Protein AF-A0A0Q4Y377-F1 (afdb_monomer_lite)

Radius of gyration: 26.52 Å; chains: 1; bounding box: 70×41×86 Å

Structure (mmCIF, N/CA/C/O backbone):
data_AF-A0A0Q4Y377-F1
#
_entry.id   AF-A0A0Q4Y377-F1
#
loop_
_atom_site.group_PDB
_atom_site.id
_atom_site.type_symbol
_atom_site.label_atom_id
_atom_site.label_alt_id
_atom_site.label_comp_id
_atom_site.label_asym_id
_atom_site.label_entity_id
_atom_site.label_seq_id
_atom_site.pdbx_PDB_ins_code
_atom_site.Cartn_x
_atom_site.Cartn_y
_atom_site.Cartn_z
_atom_site.occupancy
_atom_site.B_iso_or_equiv
_atom_site.auth_seq_id
_atom_site.auth_comp_id
_atom_site.auth_asym_id
_atom_site.auth_atom_id
_atom_site.pdbx_PDB_model_num
ATOM 1 N N . MET A 1 1 ? 18.661 -12.393 -13.009 1.00 30.11 1 MET A N 1
ATOM 2 C CA . MET A 1 1 ? 19.656 -11.387 -13.444 1.00 30.11 1 MET A CA 1
ATOM 3 C C . MET A 1 1 ? 19.109 -10.015 -13.081 1.00 30.11 1 MET A C 1
ATOM 5 O O . MET A 1 1 ? 17.890 -9.873 -13.077 1.00 30.11 1 MET A O 1
ATOM 9 N N . ASP A 1 2 ? 19.959 -9.086 -12.646 1.00 33.44 2 ASP A N 1
ATOM 10 C CA . ASP A 1 2 ? 19.596 -7.701 -12.283 1.00 33.44 2 ASP A CA 1
ATOM 11 C C . ASP A 1 2 ? 19.914 -6.744 -13.431 1.00 33.44 2 ASP A C 1
ATOM 13 O O . ASP A 1 2 ? 20.856 -7.005 -14.179 1.00 33.44 2 ASP A O 1
ATOM 17 N N . TRP A 1 3 ? 19.118 -5.679 -13.556 1.00 33.72 3 TRP A N 1
ATOM 18 C CA . TRP A 1 3 ? 19.317 -4.560 -14.486 1.00 33.72 3 TRP A CA 1
ATOM 19 C C . TRP A 1 3 ? 18.593 -3.289 -13.947 1.00 33.72 3 TRP A C 1
ATOM 21 O O . TRP A 1 3 ? 17.618 -3.454 -13.229 1.00 33.72 3 TRP A O 1
ATOM 31 N N . GLY A 1 4 ? 19.066 -2.050 -14.202 1.00 44.41 4 GLY A N 1
ATOM 32 C CA . GLY A 1 4 ? 18.625 -0.754 -13.588 1.00 44.41 4 GLY A CA 1
ATOM 33 C C . GLY A 1 4 ? 19.746 0.068 -12.899 1.00 44.41 4 GLY A C 1
ATOM 34 O O . GLY A 1 4 ? 20.420 -0.511 -12.094 1.00 44.41 4 GLY A O 1
ATOM 35 N N . ARG A 1 5 ? 20.142 1.323 -13.192 1.00 50.88 5 ARG A N 1
ATOM 36 C CA . ARG A 1 5 ? 21.507 1.826 -12.759 1.00 50.88 5 ARG A CA 1
ATOM 37 C C . ARG A 1 5 ? 21.784 1.879 -11.224 1.00 50.88 5 ARG A C 1
ATOM 39 O O . ARG A 1 5 ? 20.854 2.105 -10.459 1.00 50.88 5 ARG A O 1
ATOM 46 N N . ASP A 1 6 ? 23.055 1.744 -10.773 1.00 50.75 6 ASP A N 1
ATOM 47 C CA . ASP A 1 6 ? 23.486 1.819 -9.342 1.00 50.75 6 ASP A CA 1
ATOM 48 C C . ASP A 1 6 ? 23.622 3.251 -8.779 1.00 50.75 6 ASP A C 1
ATOM 50 O O . ASP A 1 6 ? 23.460 3.499 -7.579 1.00 50.75 6 ASP A O 1
ATOM 54 N N . THR A 1 7 ? 23.874 4.195 -9.678 1.00 53.03 7 THR A N 1
ATOM 55 C CA . THR A 1 7 ? 24.170 5.607 -9.442 1.00 53.03 7 THR A CA 1
ATOM 56 C C . THR A 1 7 ? 23.213 6.491 -10.251 1.00 53.03 7 THR A C 1
ATOM 58 O O . THR A 1 7 ? 22.668 6.082 -11.279 1.00 53.03 7 THR A O 1
ATOM 61 N N . GLY A 1 8 ? 22.958 7.706 -9.754 1.00 58.25 8 GLY A N 1
ATOM 62 C CA . GLY A 1 8 ? 21.934 8.625 -10.273 1.00 58.25 8 GLY A CA 1
ATOM 63 C C . GLY A 1 8 ? 20.736 8.797 -9.329 1.00 58.25 8 GLY A C 1
ATOM 64 O O . GLY A 1 8 ? 20.648 8.132 -8.294 1.00 58.25 8 GLY A O 1
ATOM 65 N N . SER A 1 9 ? 19.826 9.710 -9.679 1.00 57.69 9 SER A N 1
ATOM 66 C CA . SER A 1 9 ? 18.612 10.033 -8.916 1.00 57.69 9 SER A CA 1
ATOM 67 C C . SER A 1 9 ? 17.387 9.216 -9.348 1.00 57.69 9 SER A C 1
ATOM 69 O O . SER A 1 9 ? 17.334 8.689 -10.460 1.00 57.69 9 SER A O 1
ATOM 71 N N . VAL A 1 10 ? 16.399 9.150 -8.453 1.00 62.28 10 VAL A N 1
ATOM 72 C CA . VAL A 1 10 ? 15.043 8.625 -8.681 1.00 62.28 10 VAL A CA 1
ATOM 73 C C . VAL A 1 10 ? 14.098 9.823 -8.848 1.00 62.28 10 VAL A C 1
ATOM 75 O O . VAL A 1 10 ? 14.235 10.799 -8.111 1.00 62.28 10 VAL A O 1
ATOM 78 N N . GLY A 1 11 ? 13.176 9.763 -9.815 1.00 52.78 11 GLY A N 1
ATOM 79 C CA . GLY A 1 11 ? 12.343 10.900 -10.234 1.00 52.78 11 GLY A CA 1
ATOM 80 C C . GLY A 1 11 ? 13.113 11.889 -11.119 1.00 52.78 11 GLY A C 1
ATOM 81 O O . GLY A 1 11 ? 14.088 12.498 -10.683 1.00 52.78 11 GLY A O 1
ATOM 82 N N . ALA A 1 12 ? 12.715 12.006 -12.393 1.00 55.72 12 ALA A N 1
ATOM 83 C CA . ALA A 1 12 ? 13.431 12.759 -13.443 1.00 55.72 12 ALA A CA 1
ATOM 84 C C . ALA A 1 12 ? 14.940 12.416 -13.600 1.00 55.72 12 ALA A C 1
ATOM 86 O O . ALA A 1 12 ? 15.693 13.156 -14.234 1.00 55.72 12 ALA A O 1
ATOM 87 N N . GLY A 1 13 ? 15.389 11.296 -13.021 1.00 59.59 13 GLY A N 1
ATOM 88 C CA . GLY A 1 13 ? 16.768 10.808 -13.028 1.00 59.59 13 GLY A CA 1
ATOM 89 C C . GLY A 1 13 ? 16.948 9.532 -13.848 1.00 59.59 13 GLY A C 1
ATOM 90 O O . GLY A 1 13 ? 16.014 9.042 -14.471 1.00 59.59 13 GLY A O 1
ATOM 91 N N . THR A 1 14 ? 18.161 8.974 -13.858 1.00 65.00 14 THR A N 1
ATOM 92 C CA . THR A 1 14 ? 18.570 7.866 -14.747 1.00 65.00 14 THR A CA 1
ATOM 93 C C . THR A 1 14 ? 18.341 6.460 -14.174 1.00 65.00 14 THR A C 1
ATOM 95 O O . THR A 1 14 ? 19.098 5.540 -14.502 1.00 65.00 14 THR A O 1
ATOM 98 N N . ARG A 1 15 ? 17.379 6.301 -13.260 1.00 67.88 15 ARG A N 1
ATOM 99 C CA . ARG A 1 15 ? 17.116 5.057 -12.522 1.00 67.88 15 ARG A CA 1
ATOM 100 C C . ARG A 1 15 ? 15.620 4.849 -12.324 1.00 67.88 15 ARG A C 1
ATOM 102 O O . ARG A 1 15 ? 14.927 5.803 -11.967 1.00 67.88 15 ARG A O 1
ATOM 109 N N . SER A 1 16 ? 15.173 3.605 -12.445 1.00 75.38 16 SER A N 1
ATOM 110 C CA . SER A 1 16 ? 13.880 3.178 -11.915 1.00 75.38 16 SER A CA 1
ATOM 111 C C . SER A 1 16 ? 13.920 3.109 -10.382 1.00 75.38 16 SER A C 1
ATOM 113 O O . SER A 1 16 ? 14.990 2.941 -9.782 1.00 75.38 16 SER A O 1
ATOM 115 N N . GLY A 1 17 ? 12.774 3.268 -9.722 1.00 76.88 17 GLY A N 1
ATOM 116 C CA . GLY A 1 17 ? 12.702 3.246 -8.262 1.00 76.88 17 GLY A CA 1
ATOM 117 C C . GLY A 1 17 ? 11.366 3.698 -7.680 1.00 76.88 17 GLY A C 1
ATOM 118 O O . GLY A 1 17 ? 10.405 3.969 -8.397 1.00 76.88 17 GLY A O 1
ATOM 119 N N . LEU A 1 18 ? 11.317 3.793 -6.350 1.00 81.06 18 LEU A N 1
ATOM 120 C CA . LEU A 1 18 ? 10.109 4.130 -5.600 1.00 81.06 18 LEU A CA 1
ATOM 121 C C . LEU A 1 18 ? 10.145 5.556 -5.048 1.00 81.06 18 LEU A C 1
ATOM 123 O O . LEU A 1 18 ? 11.009 5.889 -4.238 1.00 81.06 18 LEU A O 1
ATOM 127 N N . GLY A 1 19 ? 9.154 6.362 -5.416 1.00 80.44 19 GLY A N 1
ATOM 128 C CA . GLY A 1 19 ? 8.779 7.569 -4.687 1.00 80.44 19 GLY A CA 1
ATOM 129 C C . GLY A 1 19 ? 7.675 7.279 -3.683 1.00 80.44 19 GLY A C 1
ATOM 130 O O . GLY A 1 19 ? 6.660 6.687 -4.042 1.00 80.44 19 GLY A O 1
ATOM 131 N N . VAL A 1 20 ? 7.836 7.755 -2.449 1.00 80.19 20 VAL A N 1
ATOM 132 C CA . VAL A 1 20 ? 6.726 7.918 -1.502 1.00 80.19 20 VAL A CA 1
ATOM 133 C C . VAL A 1 20 ? 6.446 9.408 -1.387 1.00 80.19 20 VAL A C 1
ATOM 135 O O . VAL A 1 20 ? 7.317 10.181 -0.993 1.00 80.19 20 VAL A O 1
ATOM 138 N N . THR A 1 21 ? 5.245 9.820 -1.776 1.00 76.00 21 THR A N 1
ATOM 139 C CA . THR A 1 21 ? 4.848 11.226 -1.865 1.00 76.00 21 THR A CA 1
ATOM 140 C C . THR A 1 21 ? 3.474 11.458 -1.244 1.00 76.00 21 THR A C 1
ATOM 142 O O . THR A 1 21 ? 2.799 10.545 -0.766 1.00 76.00 21 THR A O 1
ATOM 145 N N . THR A 1 22 ? 3.082 12.724 -1.216 1.00 70.81 22 THR A N 1
ATOM 146 C CA . THR A 1 22 ? 1.777 13.208 -0.782 1.00 70.81 22 THR A CA 1
ATOM 147 C C . THR A 1 22 ? 0.658 12.653 -1.671 1.00 70.81 22 THR A C 1
ATOM 149 O O . THR A 1 22 ? 0.672 12.911 -2.873 1.00 70.81 22 THR A O 1
ATOM 152 N N . ALA A 1 23 ? -0.333 11.944 -1.117 1.00 68.44 23 ALA A N 1
ATOM 153 C CA . ALA A 1 23 ? -1.515 11.580 -1.901 1.00 68.44 23 ALA A CA 1
ATOM 154 C C . ALA A 1 23 ? -2.354 12.813 -2.256 1.00 68.44 23 ALA A C 1
ATOM 156 O O . ALA A 1 23 ? -2.570 13.703 -1.429 1.00 68.44 23 ALA A O 1
ATOM 157 N N . THR A 1 24 ? -2.887 12.837 -3.477 1.00 62.25 24 THR A N 1
ATOM 158 C CA . THR A 1 24 ? -3.837 13.870 -3.898 1.00 62.25 24 THR A CA 1
ATOM 159 C C . THR A 1 24 ? -5.206 13.531 -3.312 1.00 62.25 24 THR A C 1
ATOM 161 O O . THR A 1 24 ? -5.898 12.635 -3.798 1.00 62.25 24 THR A O 1
ATOM 164 N N . ALA A 1 25 ? -5.583 14.214 -2.229 1.00 54.59 25 ALA A N 1
ATOM 165 C CA . ALA A 1 25 ? -6.755 13.854 -1.435 1.00 54.59 25 ALA A CA 1
ATOM 166 C C . ALA A 1 25 ? -8.061 13.887 -2.249 1.00 54.59 25 ALA A C 1
ATOM 168 O O . ALA A 1 25 ? -8.447 14.921 -2.795 1.00 54.59 25 ALA A O 1
ATOM 169 N N . THR A 1 26 ? -8.784 12.763 -2.277 1.00 49.69 26 THR A N 1
ATOM 170 C CA . THR A 1 26 ? -10.122 12.663 -2.891 1.00 49.69 26 THR A CA 1
ATOM 171 C C . THR A 1 26 ? -11.202 12.856 -1.823 1.00 49.69 26 THR A C 1
ATOM 173 O O . THR A 1 26 ? -12.025 11.983 -1.570 1.00 49.69 26 THR A O 1
ATOM 176 N N . GLY A 1 27 ? -11.164 14.025 -1.179 1.00 52.00 27 GLY A N 1
ATOM 177 C CA . GLY A 1 27 ? -11.953 14.327 0.016 1.00 52.00 27 GLY A CA 1
ATOM 178 C C . GLY A 1 27 ? -11.284 13.830 1.300 1.00 52.00 27 GLY A C 1
ATOM 179 O O . GLY A 1 27 ? -10.647 12.780 1.317 1.00 52.00 27 GLY A O 1
ATOM 180 N N . GLY A 1 28 ? -11.399 14.631 2.359 1.00 52.47 28 GLY A N 1
ATOM 181 C CA . GLY A 1 28 ? -10.870 14.316 3.684 1.00 52.47 28 GLY A CA 1
ATOM 182 C C . GLY A 1 28 ? -10.442 15.553 4.470 1.00 52.47 28 GLY A C 1
ATOM 183 O O . GLY A 1 28 ? -10.176 16.607 3.888 1.00 52.47 28 GLY A O 1
ATOM 184 N N . THR A 1 29 ? -10.382 15.436 5.798 1.00 53.31 29 THR A N 1
ATOM 185 C CA . THR A 1 29 ? -9.881 16.503 6.698 1.00 53.31 29 THR A CA 1
ATOM 186 C C . THR A 1 29 ? -8.392 16.379 7.026 1.00 53.31 29 THR A C 1
ATOM 188 O O . THR A 1 29 ? -7.862 17.149 7.827 1.00 53.31 29 THR A O 1
ATOM 191 N N . THR A 1 30 ? -7.708 15.410 6.424 1.00 57.19 30 THR A N 1
ATOM 192 C CA . THR A 1 30 ? -6.286 15.142 6.637 1.00 57.19 30 THR A CA 1
ATOM 193 C C . THR A 1 30 ? -5.392 15.998 5.743 1.00 57.19 30 THR A C 1
ATOM 195 O O . THR A 1 30 ? -5.586 16.043 4.526 1.00 57.19 30 THR A O 1
ATOM 198 N N . SER A 1 31 ? -4.355 16.608 6.315 1.00 58.16 31 SER A N 1
ATOM 199 C CA . SER A 1 31 ? -3.215 17.105 5.551 1.00 58.16 31 SER A CA 1
ATOM 200 C C . SER A 1 31 ? -2.204 15.979 5.347 1.00 58.16 31 SER A C 1
ATOM 202 O O . SER A 1 31 ? -1.884 15.219 6.262 1.00 58.16 31 SER A 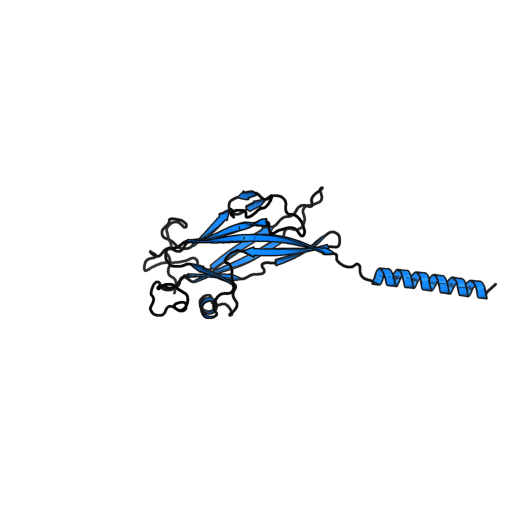O 1
ATOM 204 N N . VAL A 1 32 ? -1.684 15.875 4.128 1.00 56.34 32 VAL A N 1
ATOM 205 C CA . VAL A 1 32 ? -0.608 14.943 3.797 1.00 56.34 32 VAL A CA 1
ATOM 206 C C . VAL A 1 32 ? 0.659 15.759 3.532 1.00 56.34 32 VAL A C 1
ATOM 208 O O . VAL A 1 32 ? 0.636 16.767 2.825 1.00 56.34 32 VAL A O 1
ATOM 211 N N . ALA A 1 33 ? 1.768 15.325 4.116 1.00 58.53 33 ALA A N 1
ATOM 212 C CA . ALA A 1 33 ? 3.128 15.746 3.811 1.00 58.53 33 ALA A CA 1
ATOM 213 C C . ALA A 1 33 ? 3.922 14.519 3.329 1.00 58.53 33 ALA A C 1
ATOM 215 O O . ALA A 1 33 ? 3.442 13.390 3.417 1.00 58.53 33 ALA A O 1
ATOM 216 N N . VAL A 1 34 ? 5.138 14.713 2.811 1.00 61.72 34 VAL A N 1
ATOM 217 C CA . VAL A 1 34 ? 5.948 13.614 2.253 1.00 61.72 34 VAL A CA 1
ATOM 218 C C . VAL A 1 34 ? 6.158 12.510 3.302 1.00 61.72 34 VAL A C 1
ATOM 220 O O . VAL A 1 34 ? 6.890 12.700 4.270 1.00 61.72 34 VAL A O 1
ATOM 223 N N . GLY A 1 35 ? 5.491 11.366 3.108 1.00 59.41 35 GLY A N 1
ATOM 224 C CA . GLY A 1 35 ? 5.553 10.197 3.991 1.00 59.41 35 GLY A CA 1
ATOM 225 C C . GLY A 1 35 ? 4.721 10.265 5.281 1.00 59.41 35 GLY A C 1
ATOM 226 O O . GLY A 1 35 ? 4.808 9.334 6.078 1.00 59.41 35 GLY A O 1
ATOM 227 N N . ASN A 1 36 ? 3.925 11.315 5.519 1.00 63.81 36 ASN A N 1
ATOM 228 C CA . ASN A 1 36 ? 3.125 11.460 6.742 1.00 63.81 36 ASN A CA 1
ATOM 229 C C . ASN A 1 36 ? 1.737 12.050 6.445 1.00 63.81 36 ASN A C 1
ATOM 231 O O . ASN A 1 36 ? 1.625 13.090 5.802 1.00 63.81 36 ASN A O 1
ATOM 235 N N . THR A 1 37 ? 0.683 11.410 6.953 1.00 69.94 37 THR A N 1
ATOM 236 C CA . THR A 1 37 ? -0.690 11.929 6.925 1.00 69.94 37 THR A CA 1
ATOM 237 C C . THR A 1 37 ? -1.151 12.252 8.342 1.00 69.94 37 THR A C 1
ATOM 239 O O . THR A 1 37 ? -1.115 11.384 9.211 1.00 69.94 37 THR A O 1
ATOM 242 N N . ALA A 1 38 ? -1.642 13.471 8.564 1.00 74.44 38 ALA A N 1
ATOM 243 C CA . ALA A 1 38 ? -2.145 13.924 9.856 1.00 74.44 38 ALA A CA 1
ATOM 244 C C . ALA A 1 38 ? -3.511 14.611 9.719 1.00 74.44 38 ALA A C 1
ATOM 246 O O . ALA A 1 38 ? -3.796 15.275 8.726 1.00 74.44 38 ALA A O 1
ATOM 247 N N . GLY A 1 39 ? -4.360 14.489 10.738 1.00 80.00 39 GLY A N 1
ATOM 248 C CA . GLY A 1 39 ? -5.653 15.169 10.801 1.00 80.00 39 GLY A CA 1
ATOM 249 C C . GLY A 1 39 ? -6.738 14.301 11.420 1.00 80.00 39 GLY A C 1
ATOM 250 O O . GLY A 1 39 ? -6.455 13.370 12.174 1.00 80.00 39 GLY A O 1
ATOM 251 N N . ASN A 1 40 ? -7.988 14.623 11.104 1.00 82.06 40 ASN A N 1
ATOM 252 C CA . ASN A 1 40 ? -9.155 13.955 11.663 1.00 82.06 40 ASN A CA 1
ATOM 253 C C . ASN A 1 40 ? -9.669 12.872 10.706 1.00 82.06 40 ASN A C 1
ATOM 255 O O . ASN A 1 40 ? -9.731 13.091 9.498 1.00 82.06 40 ASN A O 1
ATOM 259 N N . VAL A 1 41 ? -10.085 11.740 11.278 1.00 85.00 41 VAL A N 1
ATOM 260 C CA . VAL A 1 41 ? -10.698 10.595 10.590 1.00 85.00 41 VAL A CA 1
ATOM 261 C C . VAL A 1 41 ? -12.032 10.306 11.271 1.00 85.00 41 VAL A C 1
ATOM 263 O O . VAL A 1 41 ? -12.105 10.286 12.502 1.00 85.00 41 VAL A O 1
ATOM 266 N N . VAL A 1 42 ? -13.092 10.073 10.496 1.00 88.62 42 VAL A N 1
ATOM 267 C CA . VAL A 1 42 ? -14.413 9.726 11.042 1.00 88.62 42 VAL A CA 1
ATOM 268 C C . VAL A 1 42 ? -14.568 8.205 11.099 1.00 88.62 42 VAL A C 1
ATOM 270 O O . VAL A 1 42 ? -14.546 7.529 10.072 1.00 88.62 42 VAL A O 1
ATOM 273 N N . THR A 1 43 ? -14.760 7.655 12.300 1.00 90.31 43 THR A N 1
ATOM 274 C CA . THR A 1 43 ? -15.082 6.231 12.500 1.00 90.31 43 THR A CA 1
ATOM 275 C C . THR A 1 43 ? -16.349 5.847 11.733 1.00 90.31 43 THR A C 1
ATOM 277 O O . THR A 1 43 ? -17.364 6.531 11.834 1.00 90.31 43 THR A O 1
ATOM 280 N N . ASN A 1 44 ? -16.301 4.736 10.992 1.00 91.62 44 ASN A N 1
ATOM 281 C CA . ASN A 1 44 ? -17.338 4.288 10.052 1.00 91.62 44 ASN A CA 1
ATOM 282 C C . ASN A 1 44 ? -17.642 5.294 8.914 1.00 91.62 44 ASN A C 1
ATOM 284 O O . ASN A 1 44 ? -18.677 5.187 8.258 1.00 91.62 44 ASN A O 1
ATOM 288 N N . GLY A 1 45 ? -16.739 6.249 8.667 1.00 90.00 45 GLY A N 1
ATOM 289 C CA . GLY A 1 45 ? -16.836 7.249 7.608 1.00 90.00 45 GLY A CA 1
ATOM 290 C C . GLY A 1 45 ? -16.340 6.779 6.235 1.00 90.00 45 GLY A C 1
ATOM 291 O O . GLY A 1 45 ? -16.274 5.585 5.925 1.00 90.00 45 GLY A O 1
ATOM 292 N N . ALA A 1 46 ? -16.012 7.763 5.396 1.00 88.25 46 ALA A N 1
ATOM 293 C CA . ALA A 1 46 ? -15.431 7.555 4.075 1.00 88.25 46 ALA A CA 1
ATOM 294 C C . ALA A 1 46 ? -13.975 7.052 4.156 1.00 88.25 46 ALA A C 1
ATOM 296 O O . ALA A 1 46 ? -13.407 6.895 5.235 1.00 88.25 46 ALA A O 1
ATOM 297 N N . PHE A 1 47 ? -13.385 6.780 2.992 1.00 86.25 47 PHE A N 1
ATOM 298 C CA . PHE A 1 47 ? -11.940 6.618 2.878 1.00 86.25 47 PHE A CA 1
ATOM 299 C C . PHE A 1 47 ? -11.263 7.994 2.913 1.00 86.25 47 PHE A C 1
ATOM 301 O O . PHE A 1 47 ? -11.646 8.887 2.163 1.00 86.25 47 PHE A O 1
ATOM 308 N N . GLU A 1 48 ? -10.260 8.133 3.772 1.00 84.88 48 GLU A N 1
ATOM 309 C CA . GLU A 1 48 ? -9.362 9.281 3.874 1.00 84.88 48 GLU A CA 1
ATOM 310 C C . GLU A 1 48 ? -8.066 8.985 3.098 1.00 84.88 48 GLU A C 1
ATOM 312 O O . GLU A 1 48 ? -7.686 7.824 2.900 1.00 84.88 48 GLU A O 1
ATOM 317 N N . ALA A 1 49 ? -7.370 10.026 2.645 1.00 82.25 49 ALA A N 1
ATOM 318 C CA . ALA A 1 49 ? -6.111 9.880 1.915 1.00 82.25 49 ALA A CA 1
ATOM 319 C C . ALA A 1 49 ? -4.983 9.332 2.809 1.00 82.25 49 ALA A C 1
ATOM 321 O O . ALA A 1 49 ? -4.953 9.605 4.003 1.00 82.25 49 ALA A O 1
ATOM 322 N N . ALA A 1 50 ? -4.040 8.586 2.229 1.00 81.81 50 ALA A N 1
ATOM 323 C CA . ALA A 1 50 ? -2.792 8.180 2.877 1.00 81.81 50 ALA A CA 1
ATOM 324 C C . ALA A 1 50 ? -1.584 8.737 2.093 1.00 81.81 50 ALA A C 1
ATOM 326 O O . ALA A 1 50 ? -1.558 9.907 1.715 1.00 81.81 50 ALA A O 1
ATOM 327 N N . ASN A 1 51 ? -0.583 7.900 1.810 1.00 81.00 51 ASN A N 1
ATOM 328 C CA . ASN A 1 51 ? 0.542 8.238 0.938 1.00 81.00 51 ASN A CA 1
ATOM 329 C C . ASN A 1 51 ? 0.247 7.866 -0.530 1.00 81.00 51 ASN A C 1
ATOM 331 O O . ASN A 1 51 ? -0.518 6.942 -0.808 1.00 81.00 51 ASN A O 1
ATOM 335 N N . ALA A 1 52 ? 0.894 8.540 -1.478 1.00 82.81 52 ALA A N 1
ATOM 336 C CA . ALA A 1 52 ? 0.976 8.093 -2.867 1.00 82.81 52 ALA A CA 1
ATOM 337 C C . ALA A 1 52 ? 2.314 7.398 -3.118 1.00 82.81 52 ALA A C 1
ATOM 339 O O . ALA A 1 52 ? 3.363 7.907 -2.716 1.00 82.81 52 ALA A O 1
ATOM 340 N N . TYR A 1 53 ? 2.286 6.255 -3.804 1.00 84.19 53 TYR A N 1
ATOM 341 C CA . TYR A 1 53 ? 3.497 5.580 -4.269 1.00 84.19 53 TYR A CA 1
ATOM 342 C C . TYR A 1 53 ? 3.628 5.738 -5.772 1.00 84.19 53 TYR A C 1
ATOM 344 O O . TYR A 1 53 ? 2.711 5.399 -6.521 1.00 84.19 53 TYR A O 1
ATOM 352 N N . THR A 1 54 ? 4.786 6.227 -6.195 1.00 83.94 54 THR A N 1
ATOM 353 C CA . THR A 1 54 ? 5.158 6.365 -7.598 1.00 83.94 54 THR A CA 1
ATOM 354 C C . THR A 1 54 ? 6.225 5.333 -7.913 1.00 83.94 54 THR A C 1
ATOM 356 O O . THR A 1 54 ? 7.320 5.389 -7.354 1.00 83.94 54 THR A O 1
ATOM 359 N N . HIS A 1 55 ? 5.921 4.398 -8.808 1.00 84.75 55 HIS A N 1
ATOM 360 C CA . HIS A 1 55 ? 6.965 3.659 -9.496 1.00 84.75 55 HIS A CA 1
ATOM 361 C C . HIS A 1 55 ? 7.483 4.540 -10.630 1.00 84.75 55 HIS A C 1
ATOM 363 O O . HIS A 1 55 ? 6.749 4.834 -11.573 1.00 84.75 55 HIS A O 1
ATOM 369 N N . TYR A 1 56 ? 8.725 4.991 -10.498 1.00 81.50 56 TYR A N 1
ATOM 370 C CA . TYR A 1 56 ? 9.461 5.611 -11.588 1.00 81.50 56 TYR A CA 1
ATOM 371 C C . TYR A 1 56 ? 10.073 4.487 -12.420 1.00 81.50 56 TYR A C 1
ATOM 373 O O . TYR A 1 56 ? 10.869 3.728 -11.870 1.00 81.50 56 TYR A O 1
ATOM 381 N N . ASN A 1 57 ? 9.730 4.380 -13.703 1.00 77.69 57 ASN A N 1
ATOM 382 C CA . ASN A 1 57 ? 10.354 3.443 -14.644 1.00 77.69 57 ASN A CA 1
ATOM 383 C C . ASN A 1 57 ? 11.109 4.254 -15.708 1.00 77.69 57 ASN A C 1
ATOM 385 O O . ASN A 1 57 ? 10.560 5.176 -16.317 1.00 77.69 57 ASN A O 1
ATOM 389 N N . ASN A 1 58 ? 12.383 3.916 -15.936 1.00 74.44 58 ASN A N 1
ATOM 390 C CA . ASN A 1 58 ? 13.219 4.596 -16.920 1.00 74.44 58 ASN A CA 1
ATOM 391 C C . ASN A 1 58 ? 13.861 3.622 -17.920 1.00 74.44 58 ASN A C 1
ATOM 393 O O . ASN A 1 58 ? 14.737 2.841 -17.562 1.00 74.44 58 ASN A O 1
ATOM 397 N N . ASN A 1 59 ? 13.543 3.807 -19.204 1.00 68.19 59 ASN A N 1
ATOM 398 C CA . ASN A 1 59 ? 14.031 2.993 -20.321 1.00 68.19 59 ASN A CA 1
ATOM 399 C C . ASN A 1 59 ? 15.558 2.975 -20.547 1.00 68.19 59 ASN A C 1
ATOM 401 O O . ASN A 1 59 ? 16.072 2.089 -21.234 1.00 68.19 59 ASN A O 1
ATOM 405 N N . ASN A 1 60 ? 16.306 3.953 -20.027 1.00 61.25 60 ASN A N 1
ATOM 406 C CA . ASN A 1 60 ? 17.736 4.111 -20.286 1.00 61.25 60 ASN A CA 1
ATOM 407 C C . ASN A 1 60 ? 18.550 3.605 -19.101 1.00 61.25 60 ASN A C 1
ATOM 409 O O . ASN A 1 60 ? 19.297 4.354 -18.473 1.00 61.25 60 ASN A O 1
ATOM 413 N N . ILE A 1 61 ? 18.439 2.317 -18.814 1.00 58.19 61 ILE A N 1
ATOM 414 C CA . ILE A 1 61 ? 19.229 1.625 -17.802 1.00 58.19 61 ILE A CA 1
ATOM 415 C C . ILE A 1 61 ? 20.193 0.665 -18.504 1.00 58.19 61 ILE A C 1
ATOM 417 O O . ILE A 1 61 ? 19.821 -0.357 -19.068 1.00 58.19 61 ILE A O 1
ATOM 421 N N . GLY A 1 62 ? 21.461 1.093 -18.561 1.00 51.25 62 GLY A N 1
ATOM 422 C CA . GLY A 1 62 ? 22.521 0.449 -19.347 1.00 51.25 62 GLY A CA 1
ATOM 423 C C . GLY A 1 62 ? 22.907 -0.952 -18.855 1.00 51.25 62 GLY A C 1
ATOM 424 O O . GLY A 1 62 ? 22.374 -1.442 -17.868 1.00 51.25 62 GLY A O 1
ATOM 425 N N . ARG A 1 63 ? 23.874 -1.586 -19.531 1.00 45.28 63 ARG A N 1
ATOM 426 C CA . ARG A 1 63 ? 24.203 -3.018 -19.362 1.00 45.28 63 ARG A CA 1
ATOM 427 C C . ARG A 1 63 ? 24.584 -3.492 -17.950 1.00 45.28 63 ARG A C 1
ATOM 429 O O . ARG A 1 63 ? 24.404 -4.674 -17.689 1.00 45.28 63 ARG A O 1
ATOM 436 N N . ASP A 1 64 ? 25.079 -2.618 -17.075 1.00 47.56 64 ASP A N 1
ATOM 437 C CA . ASP A 1 64 ? 25.639 -2.986 -15.765 1.00 47.56 64 ASP A CA 1
ATOM 438 C C . ASP A 1 64 ? 24.925 -2.219 -14.653 1.00 47.56 64 ASP A C 1
ATOM 440 O O . ASP A 1 64 ? 25.190 -1.035 -14.429 1.00 47.56 64 ASP A O 1
ATOM 444 N N . SER A 1 65 ? 23.906 -2.836 -14.051 1.00 51.84 65 SER A N 1
ATOM 445 C CA . SER A 1 65 ? 22.847 -2.038 -13.446 1.00 51.84 65 SER A CA 1
ATOM 446 C C . SER A 1 65 ? 22.067 -2.805 -12.335 1.00 51.84 65 SER A C 1
ATOM 448 O O . SER A 1 65 ? 21.551 -3.895 -12.551 1.00 51.84 65 SER A O 1
ATOM 450 N N . TRP A 1 66 ? 22.042 -2.262 -11.103 1.00 53.94 66 TRP A N 1
ATOM 451 C CA . TRP A 1 66 ? 21.188 -2.664 -9.958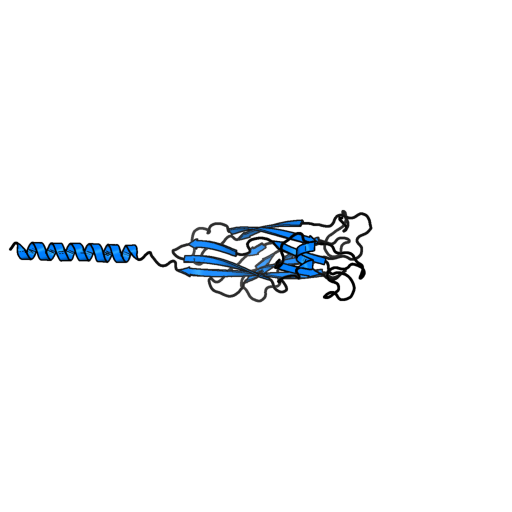 1.00 53.94 66 TRP A CA 1
ATOM 452 C C . TRP A 1 66 ? 19.857 -1.869 -9.802 1.00 53.94 66 TRP A C 1
ATOM 454 O O . TRP A 1 66 ? 19.858 -0.753 -9.262 1.00 53.94 66 TRP A O 1
ATOM 464 N N . THR A 1 67 ? 18.701 -2.437 -10.177 1.00 66.81 67 THR A N 1
ATOM 465 C CA . THR A 1 67 ? 17.399 -1.919 -9.698 1.00 66.81 67 THR A CA 1
ATOM 466 C C . THR A 1 67 ? 17.127 -2.294 -8.248 1.00 66.81 67 THR A C 1
ATOM 468 O O . THR A 1 67 ? 17.668 -3.250 -7.688 1.00 66.81 67 THR A O 1
ATOM 471 N N . LEU A 1 68 ? 16.206 -1.548 -7.637 1.00 69.69 68 LEU A N 1
ATOM 472 C CA . LEU A 1 68 ? 15.584 -1.910 -6.374 1.00 69.69 68 LEU A CA 1
ATOM 473 C C . LEU A 1 68 ? 14.692 -3.150 -6.562 1.00 69.69 68 LEU A C 1
ATOM 475 O O . LEU A 1 68 ? 13.497 -3.012 -6.761 1.00 69.69 68 LEU A O 1
ATOM 479 N N . ARG A 1 69 ? 15.228 -4.374 -6.455 1.00 77.94 69 ARG A N 1
ATOM 480 C CA . ARG A 1 69 ? 14.399 -5.601 -6.527 1.00 77.94 69 ARG A CA 1
ATOM 481 C C . ARG A 1 69 ? 13.273 -5.652 -5.498 1.00 77.94 69 ARG A C 1
ATOM 483 O O . ARG A 1 69 ? 12.217 -6.225 -5.750 1.00 77.94 69 ARG A O 1
ATOM 490 N N . LYS A 1 70 ? 13.553 -5.197 -4.277 1.00 80.62 70 LYS A N 1
ATOM 491 C CA . LYS A 1 70 ? 12.666 -5.318 -3.117 1.00 80.62 70 LYS A CA 1
ATOM 492 C C . LYS A 1 70 ? 12.904 -4.161 -2.165 1.00 80.62 70 LYS A C 1
ATOM 494 O O . LYS A 1 70 ? 14.048 -3.766 -1.960 1.00 80.62 70 LYS A O 1
ATOM 499 N N . THR A 1 71 ? 11.839 -3.696 -1.528 1.00 81.69 71 THR A N 1
ATOM 500 C CA . THR A 1 71 ? 11.918 -2.861 -0.327 1.00 81.69 71 THR A CA 1
ATOM 501 C C . THR A 1 71 ? 10.866 -3.307 0.676 1.00 81.69 71 THR A C 1
ATOM 503 O O . THR A 1 71 ? 9.876 -3.941 0.310 1.00 81.69 71 THR A O 1
ATOM 506 N N . VAL A 1 72 ? 11.069 -2.966 1.940 1.00 83.50 72 VAL A N 1
ATOM 507 C CA . VAL A 1 72 ? 10.014 -2.987 2.954 1.00 83.50 72 VAL A CA 1
ATOM 508 C C . VAL A 1 72 ? 9.560 -1.546 3.158 1.00 83.50 72 VAL A C 1
ATOM 510 O O . VAL A 1 72 ? 10.380 -0.629 3.089 1.00 83.50 72 VAL A O 1
ATOM 513 N N . ILE A 1 73 ? 8.261 -1.345 3.350 1.00 81.00 73 ILE A N 1
ATOM 514 C CA . ILE A 1 73 ? 7.720 -0.112 3.911 1.00 81.00 73 ILE A CA 1
ATOM 515 C C . ILE A 1 73 ? 7.214 -0.442 5.305 1.00 81.00 73 ILE A C 1
ATOM 517 O O . ILE A 1 73 ? 6.319 -1.275 5.464 1.00 81.00 73 ILE A O 1
ATOM 521 N N . ASP A 1 74 ? 7.785 0.244 6.287 1.00 81.69 74 ASP A N 1
ATOM 522 C CA . ASP A 1 74 ? 7.252 0.315 7.637 1.00 81.69 74 ASP A CA 1
ATOM 523 C C . ASP A 1 74 ? 6.201 1.427 7.675 1.00 81.69 74 ASP A C 1
ATOM 525 O O . ASP A 1 74 ? 6.466 2.573 7.304 1.00 81.69 74 ASP A O 1
ATOM 529 N N . ALA A 1 75 ? 4.989 1.084 8.095 1.00 80.50 75 ALA A N 1
ATOM 530 C CA . ALA A 1 75 ? 3.876 2.009 8.214 1.00 80.50 75 ALA A CA 1
ATOM 531 C C . ALA A 1 75 ? 3.370 2.025 9.650 1.00 80.50 75 ALA A C 1
ATOM 533 O O . ALA A 1 75 ? 3.110 0.976 10.234 1.00 80.50 75 ALA A O 1
ATOM 534 N N . SER A 1 76 ? 3.207 3.231 10.183 1.00 82.62 76 SER A N 1
ATOM 535 C CA . SER A 1 76 ? 2.741 3.483 11.540 1.00 82.62 76 SER A CA 1
ATOM 536 C C . SER A 1 76 ? 1.502 4.371 11.494 1.00 82.62 76 SER A C 1
ATOM 538 O O . SER A 1 76 ? 1.482 5.371 10.771 1.00 82.62 76 SER A O 1
ATOM 540 N N . LEU A 1 77 ? 0.469 4.016 12.255 1.00 80.38 77 LEU A N 1
ATOM 541 C CA . LEU A 1 77 ? -0.709 4.848 12.483 1.00 80.38 77 LEU A CA 1
ATOM 542 C C . LEU A 1 77 ? -0.935 5.012 13.987 1.00 80.38 77 LEU A C 1
ATOM 544 O O . LEU A 1 77 ? -1.295 4.064 14.681 1.00 80.38 77 LEU A O 1
ATOM 548 N N . THR A 1 78 ? -0.809 6.243 14.474 1.00 84.69 78 THR A N 1
ATOM 549 C CA . THR A 1 78 ? -1.236 6.633 15.822 1.00 84.69 78 THR A CA 1
ATOM 550 C C . THR A 1 78 ? -2.593 7.333 15.747 1.00 84.69 78 THR A C 1
ATOM 552 O O . THR A 1 78 ? -2.801 8.201 14.901 1.00 84.69 78 THR A O 1
ATOM 555 N N . LEU A 1 79 ? -3.515 6.979 16.646 1.00 82.88 79 LEU A N 1
ATOM 556 C CA . LEU A 1 79 ? -4.850 7.576 16.735 1.00 82.88 79 LEU A CA 1
ATOM 557 C C . LEU A 1 79 ? -5.096 8.158 18.132 1.00 82.88 79 LEU A C 1
ATOM 559 O O . LEU A 1 79 ? -4.716 7.564 19.140 1.00 82.88 79 LEU A O 1
ATOM 563 N N . THR A 1 80 ? -5.804 9.286 18.190 1.00 86.44 80 THR A N 1
ATOM 564 C CA . THR A 1 80 ? -6.260 9.912 19.441 1.00 86.44 80 THR A CA 1
ATOM 565 C C . THR A 1 80 ? -7.781 10.085 19.383 1.00 86.44 80 THR A C 1
ATOM 567 O O . THR A 1 80 ? -8.272 10.630 18.391 1.00 86.44 80 THR A O 1
ATOM 570 N N . PRO A 1 81 ? -8.548 9.657 20.404 1.00 86.00 81 PRO A N 1
ATOM 571 C CA . PRO A 1 81 ? -10.000 9.819 20.415 1.00 86.00 81 PRO A CA 1
ATOM 572 C C . PRO A 1 81 ? -10.436 11.291 20.374 1.00 86.00 81 PRO A C 1
ATOM 574 O O . PRO A 1 81 ? -9.881 12.151 21.065 1.00 86.00 81 PRO A O 1
ATOM 577 N N . ALA A 1 82 ? -11.472 11.585 19.587 1.00 82.38 82 ALA A N 1
ATOM 578 C CA . ALA A 1 82 ? -12.097 12.904 19.574 1.00 82.38 82 ALA A CA 1
ATOM 579 C C . ALA A 1 82 ? -12.778 13.191 20.927 1.00 82.38 82 ALA A C 1
ATOM 581 O O . ALA A 1 82 ? -13.464 12.334 21.474 1.00 82.38 82 ALA A O 1
ATOM 582 N N . GLY A 1 83 ? -12.598 14.405 21.457 1.00 77.25 83 GLY A N 1
ATOM 583 C CA . GLY A 1 83 ? -13.076 14.787 22.795 1.00 77.25 83 GLY A CA 1
ATOM 584 C C . GLY A 1 83 ? -12.058 14.572 23.924 1.00 77.25 83 GLY A C 1
ATOM 585 O O . GLY A 1 83 ? -12.279 15.061 25.029 1.00 77.25 83 GLY A O 1
ATOM 586 N N . GLY A 1 84 ? -10.919 13.936 23.634 1.00 73.50 84 GLY A N 1
ATOM 587 C CA . GLY A 1 84 ? -9.837 13.697 24.588 1.00 73.50 84 GLY A CA 1
ATOM 588 C C . GLY A 1 84 ? -9.777 12.251 25.082 1.00 73.50 84 GLY A C 1
ATOM 589 O O . GLY A 1 84 ? -10.746 11.502 25.022 1.00 73.50 84 GLY A O 1
ATOM 590 N N . GLY A 1 85 ? -8.597 11.863 25.554 1.00 71.19 85 GLY A N 1
ATOM 591 C CA . GLY A 1 85 ? -8.258 10.499 25.948 1.00 71.19 85 GLY A CA 1
ATOM 592 C C . GLY A 1 85 ? -6.745 10.296 25.881 1.00 71.19 85 GLY A C 1
ATOM 593 O O . GLY A 1 85 ? -6.016 11.177 25.420 1.00 71.19 85 GLY A O 1
ATOM 594 N N . GLY A 1 86 ? -6.262 9.141 26.340 1.00 74.94 86 GLY A N 1
ATOM 595 C CA . GLY A 1 86 ? -4.897 8.716 26.028 1.00 74.94 86 GLY A CA 1
ATOM 596 C C . GLY A 1 86 ? -4.749 8.433 24.530 1.00 74.94 86 GLY A C 1
ATOM 597 O O . GLY A 1 86 ? -5.730 8.096 23.865 1.00 74.94 86 GLY A O 1
ATOM 598 N N . ALA A 1 87 ? -3.530 8.551 24.001 1.00 73.25 87 ALA A N 1
ATOM 599 C CA . ALA A 1 87 ? -3.234 8.036 22.666 1.00 73.25 87 ALA A CA 1
ATOM 600 C C . ALA A 1 87 ? -3.532 6.528 22.627 1.00 73.25 87 ALA A C 1
ATOM 602 O O . ALA A 1 87 ? -3.194 5.799 23.565 1.00 73.25 87 ALA A O 1
ATOM 603 N N . LEU A 1 88 ? -4.175 6.072 21.554 1.00 81.25 88 LEU A N 1
ATOM 604 C CA . LEU A 1 88 ? -4.395 4.649 21.316 1.00 81.25 88 LEU A CA 1
ATOM 605 C C . LEU A 1 88 ? -3.052 3.969 20.988 1.00 81.25 88 LEU A C 1
ATOM 607 O O . LEU A 1 88 ? -2.110 4.653 20.573 1.00 81.25 88 LEU A O 1
ATOM 611 N N . PRO A 1 89 ? -2.937 2.637 21.159 1.00 75.38 89 PRO A N 1
ATOM 612 C CA . PRO A 1 89 ? -1.764 1.895 20.708 1.00 75.38 89 PRO A CA 1
ATOM 613 C C . PRO A 1 89 ? -1.433 2.210 19.245 1.00 75.38 89 PRO A C 1
ATOM 615 O O . PRO A 1 89 ? -2.342 2.351 18.428 1.00 75.38 89 PRO A O 1
ATOM 618 N N . SER A 1 90 ? -0.143 2.312 18.916 1.00 77.69 90 SER A N 1
ATOM 619 C CA . SER A 1 90 ? 0.278 2.470 17.521 1.00 77.69 90 SER A CA 1
ATOM 620 C C . SER A 1 90 ? -0.051 1.216 16.715 1.00 77.69 90 SER A C 1
ATOM 622 O O . SER A 1 90 ? 0.154 0.095 17.189 1.00 77.69 90 SER A O 1
ATOM 624 N N . PHE A 1 91 ? -0.523 1.403 15.484 1.00 77.81 91 PHE A N 1
ATOM 625 C CA . PHE A 1 91 ? -0.651 0.334 14.499 1.00 77.81 91 PHE A CA 1
ATOM 626 C C . PHE A 1 91 ? 0.561 0.353 13.593 1.00 77.81 91 PHE A C 1
ATOM 628 O O . PHE A 1 91 ? 0.607 1.104 12.620 1.00 77.81 91 PHE A O 1
ATOM 635 N N . ASP A 1 92 ? 1.527 -0.490 13.931 1.00 79.81 92 ASP A N 1
ATOM 636 C CA . ASP A 1 92 ? 2.746 -0.662 13.158 1.00 79.81 92 ASP A CA 1
ATOM 637 C C . ASP A 1 92 ? 2.617 -1.928 12.298 1.00 79.81 92 ASP A C 1
ATOM 639 O O . ASP A 1 92 ? 2.350 -3.024 12.798 1.00 79.81 92 ASP A O 1
ATOM 643 N N . THR A 1 93 ? 2.772 -1.782 10.985 1.00 78.31 93 THR A N 1
ATOM 644 C CA . THR A 1 93 ? 2.740 -2.884 10.016 1.00 78.31 93 THR A CA 1
ATOM 645 C C . THR A 1 93 ? 3.870 -2.727 9.010 1.00 78.31 93 THR A C 1
ATOM 647 O O . THR A 1 93 ? 4.259 -1.613 8.664 1.00 78.31 93 THR A O 1
ATOM 650 N N . ASN A 1 94 ? 4.381 -3.850 8.515 1.00 82.69 94 ASN A N 1
ATOM 651 C CA . ASN A 1 94 ? 5.302 -3.876 7.389 1.00 82.69 94 ASN A CA 1
ATOM 652 C C . ASN A 1 94 ? 4.615 -4.510 6.178 1.00 82.69 94 ASN A C 1
ATOM 654 O O . ASN A 1 94 ? 3.911 -5.517 6.288 1.00 82.69 94 ASN A O 1
ATOM 658 N N . TYR A 1 95 ? 4.842 -3.926 5.006 1.00 82.94 95 TYR A N 1
ATOM 659 C CA . TYR A 1 95 ? 4.529 -4.556 3.729 1.00 82.94 95 TYR A CA 1
ATOM 660 C C . TYR A 1 95 ? 5.753 -4.508 2.826 1.00 82.94 95 TYR A C 1
ATOM 662 O O . TYR A 1 95 ? 6.426 -3.487 2.679 1.00 82.94 95 TYR A O 1
ATOM 670 N N . GLN A 1 96 ? 6.051 -5.652 2.222 1.00 87.06 96 GLN A N 1
ATOM 671 C CA . GLN A 1 96 ? 7.123 -5.788 1.258 1.00 87.06 96 GLN A CA 1
ATOM 672 C C . GLN A 1 96 ? 6.599 -5.400 -0.120 1.00 87.06 96 GLN A C 1
ATOM 674 O O . GLN A 1 96 ? 5.562 -5.892 -0.568 1.00 87.06 96 GLN A O 1
ATOM 679 N N . ILE A 1 97 ? 7.364 -4.577 -0.823 1.00 86.38 97 ILE A N 1
ATOM 680 C CA . ILE A 1 97 ? 7.221 -4.371 -2.257 1.00 86.38 97 ILE A CA 1
ATOM 681 C C . ILE A 1 97 ? 8.307 -5.188 -2.952 1.00 86.38 97 ILE A C 1
ATOM 683 O O . ILE A 1 97 ? 9.470 -5.172 -2.544 1.00 86.38 97 ILE A O 1
ATOM 687 N N . SER A 1 98 ? 7.927 -5.900 -4.006 1.00 88.75 98 SER A N 1
ATOM 688 C CA . SER A 1 98 ? 8.846 -6.555 -4.933 1.00 88.75 98 SER A CA 1
ATOM 689 C C . SER A 1 98 ? 8.665 -5.930 -6.310 1.00 88.75 98 SER A C 1
ATOM 691 O O . SER A 1 98 ? 7.550 -5.899 -6.827 1.00 88.75 98 SER A O 1
ATOM 693 N N . PHE A 1 99 ? 9.757 -5.445 -6.883 1.00 85.50 99 PHE A N 1
ATOM 694 C CA . PHE A 1 99 ? 9.819 -4.937 -8.244 1.00 85.50 99 PHE A CA 1
ATOM 695 C C . PHE A 1 99 ? 10.386 -6.033 -9.139 1.00 85.50 99 PHE A C 1
ATOM 697 O O . PHE A 1 99 ? 11.358 -6.711 -8.783 1.00 85.50 99 PHE A O 1
ATOM 704 N N . VAL A 1 100 ? 9.791 -6.192 -10.313 1.00 85.00 100 VAL A N 1
ATOM 705 C CA . VAL A 1 100 ? 10.395 -6.940 -11.406 1.00 85.00 100 VAL A CA 1
ATOM 706 C C . VAL A 1 100 ? 10.562 -5.998 -12.570 1.00 85.00 100 VAL A C 1
ATOM 708 O O . VAL A 1 100 ? 9.615 -5.726 -13.303 1.00 85.00 100 VAL A O 1
ATOM 711 N N . GLU A 1 101 ? 11.802 -5.580 -12.739 1.00 80.19 101 GLU A N 1
ATOM 712 C CA . GLU A 1 101 ? 12.275 -5.006 -13.978 1.00 80.19 101 GLU A CA 1
ATOM 713 C C . GLU A 1 101 ? 12.255 -6.132 -15.052 1.00 80.19 101 GLU A C 1
ATOM 715 O O . GLU A 1 101 ? 12.937 -7.162 -14.928 1.00 80.19 101 GLU A O 1
ATOM 720 N N . THR A 1 102 ? 11.419 -5.976 -16.079 1.00 80.44 102 THR A N 1
ATOM 721 C CA . THR A 1 102 ? 11.140 -6.886 -17.205 1.00 80.44 102 THR A CA 1
ATOM 722 C C . THR A 1 102 ? 11.854 -6.504 -18.519 1.00 80.44 102 THR A C 1
ATOM 724 O O . THR A 1 102 ? 11.948 -5.334 -18.845 1.00 80.44 102 THR A O 1
ATOM 727 N N . PRO A 1 103 ? 12.344 -7.446 -19.352 1.00 77.44 103 PRO A N 1
ATOM 728 C CA . PRO A 1 103 ? 13.150 -7.090 -20.526 1.00 77.44 103 PRO A CA 1
ATOM 729 C C . PRO A 1 103 ? 12.486 -6.099 -21.499 1.00 77.44 103 PRO A C 1
ATOM 731 O O . PRO A 1 103 ? 11.387 -6.354 -21.996 1.00 77.44 103 PRO A O 1
ATOM 734 N N . ASN A 1 104 ? 13.232 -5.055 -21.884 1.00 76.06 104 ASN A N 1
ATOM 735 C CA . ASN A 1 104 ? 12.807 -3.984 -22.802 1.00 76.06 104 ASN A CA 1
ATOM 736 C C . ASN A 1 104 ? 12.699 -4.414 -24.281 1.00 76.06 104 ASN A C 1
ATOM 738 O O . ASN A 1 104 ? 13.118 -3.709 -25.201 1.00 76.06 104 ASN A O 1
ATOM 742 N N . THR A 1 105 ? 12.148 -5.602 -24.531 1.00 73.50 105 THR A N 1
ATOM 743 C CA . THR A 1 105 ? 11.984 -6.209 -25.851 1.00 73.50 105 THR A CA 1
ATOM 744 C C . THR A 1 105 ? 10.675 -6.987 -25.948 1.00 73.50 105 THR A C 1
ATOM 746 O O . THR A 1 105 ? 10.356 -7.774 -25.064 1.00 73.50 105 THR A O 1
ATOM 749 N N . VAL A 1 106 ? 9.983 -6.876 -27.087 1.00 71.94 106 VAL A N 1
ATOM 750 C CA . VAL A 1 106 ? 8.783 -7.678 -27.415 1.00 71.94 106 VAL A CA 1
ATOM 751 C C . VAL A 1 106 ? 9.052 -9.191 -27.313 1.00 71.94 106 VAL A C 1
ATOM 753 O O . VAL A 1 106 ? 8.214 -9.977 -26.871 1.00 71.94 106 VAL A O 1
ATOM 756 N N . ALA A 1 107 ? 10.241 -9.618 -27.750 1.00 71.94 107 ALA A N 1
ATOM 757 C CA . ALA A 1 107 ? 10.627 -11.021 -27.807 1.00 71.94 107 ALA A CA 1
ATOM 758 C C . ALA A 1 107 ? 10.847 -11.601 -26.401 1.00 71.94 107 ALA A C 1
ATOM 760 O O . ALA A 1 107 ? 11.670 -11.106 -25.638 1.00 71.94 107 ALA A O 1
ATOM 761 N N . GLY A 1 108 ? 10.132 -12.684 -26.082 1.00 66.81 108 GLY A N 1
ATOM 762 C CA . GLY A 1 108 ? 10.218 -13.348 -24.777 1.00 66.81 108 GLY A CA 1
ATOM 763 C C . GLY A 1 108 ? 9.461 -12.639 -23.651 1.00 66.81 108 GLY A C 1
ATOM 764 O O . GLY A 1 108 ? 9.586 -13.058 -22.503 1.00 66.81 108 GLY A O 1
ATOM 765 N N . CYS A 1 109 ? 8.676 -11.603 -23.959 1.00 73.38 109 CYS A N 1
ATOM 766 C CA . CYS A 1 109 ? 7.971 -10.823 -22.956 1.00 73.38 109 CYS A CA 1
ATOM 767 C C . CYS A 1 109 ? 6.802 -11.607 -22.309 1.00 73.38 109 CYS A C 1
ATOM 769 O O . CYS A 1 109 ? 5.825 -11.912 -23.001 1.00 73.38 109 CYS A O 1
ATOM 771 N N . PRO A 1 110 ? 6.834 -11.925 -20.995 1.00 67.06 110 PRO A N 1
ATOM 772 C CA . PRO A 1 110 ? 5.814 -12.778 -20.365 1.00 67.06 110 PRO A CA 1
ATOM 773 C C . PRO A 1 110 ? 4.443 -12.104 -20.194 1.00 67.06 110 PRO A C 1
ATOM 775 O O . PRO A 1 110 ? 3.464 -12.767 -19.854 1.00 67.06 110 PRO A O 1
ATOM 778 N N . THR A 1 111 ? 4.376 -10.795 -20.437 1.00 69.00 111 THR A N 1
ATOM 779 C CA . THR A 1 111 ? 3.190 -9.931 -20.344 1.00 69.00 111 THR A CA 1
ATOM 780 C C . THR A 1 111 ? 2.740 -9.372 -21.700 1.00 69.00 111 THR A C 1
ATOM 782 O O . THR A 1 111 ? 1.789 -8.595 -21.757 1.00 69.00 111 THR A O 1
ATOM 785 N N . ALA A 1 112 ? 3.338 -9.820 -22.815 1.00 64.88 112 ALA A N 1
ATOM 786 C CA . ALA A 1 112 ? 3.055 -9.331 -24.174 1.00 64.88 112 ALA A CA 1
ATOM 787 C C . ALA A 1 112 ? 1.577 -9.394 -24.609 1.00 64.88 112 ALA A C 1
ATOM 789 O O . ALA A 1 112 ? 1.185 -8.721 -25.554 1.00 64.88 112 ALA A O 1
ATOM 790 N N . ALA A 1 113 ? 0.754 -10.219 -23.953 1.00 62.03 113 ALA A N 1
ATOM 791 C CA . ALA A 1 113 ? -0.681 -10.305 -24.223 1.00 62.03 113 ALA A CA 1
ATOM 792 C C . ALA A 1 113 ? -1.488 -9.108 -23.677 1.00 62.03 113 ALA A C 1
ATOM 794 O O . ALA A 1 113 ? -2.641 -8.933 -24.066 1.00 62.03 113 ALA A O 1
ATOM 795 N N . THR A 1 114 ? -0.909 -8.311 -22.772 1.00 65.44 114 THR A N 1
ATOM 796 C CA . THR A 1 114 ? -1.544 -7.135 -22.150 1.00 65.44 114 THR A CA 1
ATOM 797 C C . THR A 1 114 ? -0.758 -5.835 -22.319 1.00 65.44 114 THR A C 1
ATOM 799 O O . THR A 1 114 ? -1.328 -4.771 -22.094 1.00 65.44 114 THR A O 1
ATOM 802 N N . ASP A 1 115 ? 0.512 -5.901 -22.723 1.00 67.25 115 ASP A N 1
ATOM 803 C CA . ASP A 1 115 ? 1.362 -4.725 -22.931 1.00 67.25 115 ASP A CA 1
ATOM 804 C C . ASP A 1 115 ? 1.380 -4.241 -24.390 1.00 67.25 115 ASP A C 1
ATOM 806 O O . ASP A 1 115 ? 1.199 -5.009 -25.334 1.00 67.25 115 ASP A O 1
ATOM 810 N N . ALA A 1 116 ? 1.624 -2.942 -24.588 1.00 56.97 116 ALA A N 1
ATOM 811 C CA . ALA A 1 116 ? 1.431 -2.276 -25.880 1.00 56.97 116 ALA A CA 1
ATOM 812 C C . ALA A 1 116 ? 2.523 -2.547 -26.940 1.00 56.97 116 ALA A C 1
ATOM 814 O O . ALA A 1 116 ? 2.296 -2.251 -28.112 1.00 56.97 116 ALA A O 1
ATOM 815 N N . ALA A 1 117 ? 3.691 -3.072 -26.545 1.00 62.16 117 ALA A N 1
ATOM 816 C CA . ALA A 1 117 ? 4.712 -3.661 -27.431 1.00 62.16 117 ALA A CA 1
ATOM 817 C C . ALA A 1 117 ? 5.880 -4.245 -26.620 1.00 62.16 117 ALA A C 1
ATOM 819 O O . ALA A 1 117 ? 6.334 -5.356 -26.869 1.00 62.16 117 ALA A O 1
ATOM 820 N N . VAL A 1 118 ? 6.383 -3.467 -25.664 1.00 72.88 118 VAL A N 1
ATOM 821 C CA . VAL A 1 118 ? 7.488 -3.819 -24.761 1.00 72.88 118 VAL A CA 1
ATOM 822 C C . VAL A 1 118 ? 6.897 -4.246 -23.417 1.00 72.88 118 VAL A C 1
ATOM 824 O O . VAL A 1 118 ? 5.789 -3.811 -23.108 1.00 72.88 118 VAL A O 1
ATOM 827 N N . CYS A 1 119 ? 7.584 -5.095 -22.646 1.00 78.19 119 CYS A N 1
ATOM 828 C CA . CYS A 1 119 ? 7.097 -5.453 -21.315 1.00 78.19 119 CYS A CA 1
ATOM 829 C C . CYS A 1 119 ? 6.916 -4.216 -20.437 1.00 78.19 119 CYS A C 1
ATOM 831 O O . CYS A 1 119 ? 7.742 -3.311 -20.466 1.00 78.19 119 CYS A O 1
ATOM 833 N N . SER A 1 120 ? 5.847 -4.209 -19.649 1.00 84.31 120 SER A N 1
ATOM 834 C CA . SER A 1 120 ? 5.717 -3.320 -18.504 1.00 84.31 120 SER A CA 1
ATOM 835 C C . SER A 1 120 ? 6.354 -3.964 -17.276 1.00 84.31 120 SER A C 1
ATOM 837 O O . SER A 1 120 ? 6.070 -5.126 -16.963 1.00 84.31 120 SER A O 1
ATOM 839 N N . ASP A 1 121 ? 7.110 -3.178 -16.519 1.00 85.00 121 ASP A N 1
ATOM 840 C CA . ASP A 1 121 ? 7.648 -3.604 -15.233 1.00 85.00 121 ASP A CA 1
ATOM 841 C C . ASP A 1 121 ? 6.550 -3.866 -14.213 1.00 85.00 121 ASP A C 1
ATOM 843 O O . ASP A 1 121 ? 5.452 -3.309 -14.278 1.00 85.00 121 ASP A O 1
ATOM 847 N N . ILE A 1 122 ? 6.848 -4.737 -13.253 1.00 86.94 122 ILE A N 1
ATOM 848 C CA . ILE A 1 122 ? 5.852 -5.290 -12.341 1.00 86.94 122 ILE A CA 1
ATOM 849 C C . ILE A 1 122 ? 6.134 -4.813 -10.923 1.00 86.94 122 ILE A C 1
ATOM 851 O O . ILE A 1 122 ? 7.197 -5.077 -10.363 1.00 86.94 122 ILE A O 1
ATOM 855 N N . PHE A 1 123 ? 5.135 -4.191 -10.309 1.00 89.12 123 PHE A N 1
ATOM 856 C CA . PHE A 1 123 ? 5.134 -3.821 -8.903 1.00 89.12 123 PHE A CA 1
ATOM 857 C C . PHE A 1 123 ? 4.211 -4.770 -8.141 1.00 89.12 123 PHE A C 1
ATOM 859 O O . PHE A 1 123 ? 3.014 -4.807 -8.413 1.00 89.12 123 PHE A O 1
ATOM 866 N N . VAL A 1 124 ? 4.732 -5.516 -7.165 1.00 90.25 124 VAL A N 1
ATOM 867 C CA . VAL A 1 124 ? 3.945 -6.429 -6.320 1.00 90.25 124 VAL A CA 1
ATOM 868 C C . VAL A 1 124 ? 4.044 -6.017 -4.863 1.00 90.25 124 VAL A C 1
ATOM 870 O O . VAL A 1 124 ? 5.145 -5.926 -4.326 1.00 90.25 124 VAL A O 1
ATOM 873 N N . LEU A 1 125 ? 2.905 -5.851 -4.192 1.00 87.69 125 LEU A N 1
ATOM 874 C CA . LEU A 1 125 ? 2.848 -5.662 -2.743 1.00 87.69 125 LEU A CA 1
ATOM 875 C C . LEU A 1 125 ? 2.485 -6.981 -2.050 1.00 87.69 125 LEU A C 1
ATOM 877 O O . LEU A 1 125 ? 1.682 -7.777 -2.537 1.00 87.69 125 LEU A O 1
ATOM 881 N N . SER A 1 126 ? 3.097 -7.237 -0.898 1.00 86.56 126 SER A N 1
ATOM 882 C CA . SER A 1 126 ? 2.844 -8.414 -0.066 1.00 86.56 126 SER A CA 1
ATOM 883 C C . SER A 1 126 ? 2.919 -8.050 1.417 1.00 86.56 126 SER A C 1
ATOM 885 O O . SER A 1 126 ? 3.908 -7.486 1.875 1.00 86.56 126 SER A O 1
ATOM 887 N N . GLY A 1 127 ? 1.868 -8.373 2.170 1.00 80.38 127 GLY A N 1
ATOM 888 C CA . GLY A 1 127 ? 1.721 -8.033 3.588 1.00 80.38 127 GLY A CA 1
ATOM 889 C C . GLY A 1 127 ? 0.245 -7.949 3.986 1.00 80.38 127 GLY A C 1
ATOM 890 O O . GLY A 1 127 ? -0.634 -8.055 3.128 1.00 80.38 127 GLY A O 1
ATOM 891 N N . LEU A 1 128 ? -0.041 -7.756 5.277 1.00 67.12 128 LEU A N 1
ATOM 892 C CA . LEU A 1 128 ? -1.408 -7.501 5.741 1.00 67.12 128 LEU A CA 1
ATOM 893 C C . LEU A 1 128 ? -1.721 -6.002 5.659 1.00 67.12 128 LEU A C 1
ATOM 895 O O . LEU A 1 128 ? -1.206 -5.202 6.437 1.00 67.12 128 LEU A O 1
ATOM 899 N N . LEU A 1 129 ? -2.623 -5.651 4.742 1.00 65.19 129 LEU A N 1
ATOM 900 C CA . LEU A 1 129 ? -3.158 -4.297 4.556 1.00 65.19 129 LEU A CA 1
ATOM 901 C C . LEU A 1 129 ? -4.320 -3.955 5.514 1.00 65.19 129 LEU A C 1
ATOM 903 O O . LEU A 1 129 ? -5.042 -2.987 5.308 1.00 65.19 129 LEU A O 1
ATOM 907 N N . GLY A 1 130 ? -4.536 -4.752 6.557 1.00 69.50 130 GLY A N 1
ATOM 908 C CA . GLY A 1 130 ? -5.574 -4.501 7.549 1.00 69.50 130 GLY A CA 1
ATOM 909 C C . GLY A 1 130 ? -5.170 -5.065 8.899 1.00 69.50 130 GLY A C 1
ATOM 910 O O . GLY A 1 130 ? -4.584 -6.143 8.974 1.00 69.50 130 GLY A O 1
ATOM 911 N N . GLN A 1 131 ? -5.468 -4.311 9.951 1.00 77.19 131 GLN A N 1
ATOM 912 C CA . GLN A 1 131 ? -5.225 -4.660 11.349 1.00 77.19 131 GLN A CA 1
ATOM 913 C C . GLN A 1 131 ? -6.444 -4.244 12.173 1.00 77.19 131 GLN A C 1
ATOM 915 O O . GLN A 1 131 ? -7.206 -3.365 11.758 1.00 77.19 131 GLN A O 1
ATOM 920 N N . SER A 1 132 ? -6.643 -4.867 13.331 1.00 87.06 132 SER A N 1
ATOM 921 C CA . SER A 1 132 ? -7.750 -4.532 14.225 1.00 87.06 132 SER A CA 1
ATOM 922 C C . SER A 1 132 ? -7.329 -4.492 15.689 1.00 87.06 132 SER A C 1
ATOM 924 O O . SER A 1 132 ? -6.364 -5.136 16.099 1.00 87.06 132 SER A O 1
ATOM 926 N N . PHE A 1 133 ? -8.057 -3.709 16.481 1.00 86.38 133 PHE A N 1
ATOM 927 C CA . PHE A 1 133 ? -7.792 -3.501 17.900 1.00 86.38 133 PHE A CA 1
ATOM 928 C C . PHE A 1 133 ? -9.079 -3.329 18.699 1.00 86.38 133 PHE A C 1
ATOM 930 O O . PHE A 1 133 ? -10.124 -2.987 18.154 1.00 86.38 133 PHE A O 1
ATOM 937 N N . LEU A 1 134 ? -8.994 -3.564 20.006 1.00 88.38 134 LEU A N 1
ATOM 938 C CA . LEU A 1 134 ? -10.098 -3.362 20.940 1.00 88.38 134 LEU A CA 1
ATOM 939 C C . LEU A 1 134 ? -9.960 -2.010 21.641 1.00 88.38 134 LEU A C 1
ATOM 941 O O . LEU A 1 134 ? -8.895 -1.698 22.172 1.00 88.38 134 LEU A O 1
ATOM 945 N N . TYR A 1 135 ? -11.045 -1.239 21.685 1.00 86.50 135 TYR A N 1
ATOM 946 C CA . TYR A 1 135 ? -11.137 -0.005 22.464 1.00 86.50 135 TYR A CA 1
ATOM 947 C C . TYR A 1 135 ? -12.591 0.244 22.895 1.00 86.50 135 TYR A C 1
ATOM 949 O O . TYR A 1 135 ? -13.496 0.118 22.076 1.00 86.50 135 TYR A O 1
ATOM 957 N N . GLU A 1 136 ? -12.817 0.542 24.182 1.00 87.38 136 GLU A N 1
ATOM 958 C CA . GLU A 1 136 ? -14.135 0.863 24.779 1.00 87.38 136 GLU A CA 1
ATOM 959 C C . GLU A 1 136 ? -15.293 -0.079 24.374 1.00 87.38 136 GLU A C 1
ATOM 961 O O . GLU A 1 136 ? -16.418 0.351 24.138 1.00 87.38 136 GLU A O 1
ATOM 966 N N . GLY A 1 137 ? -15.022 -1.385 24.264 1.00 88.19 137 GLY A N 1
ATOM 967 C CA . GLY A 1 137 ? -16.032 -2.383 23.882 1.00 88.19 137 GLY A CA 1
ATOM 968 C C . GLY A 1 137 ? -16.286 -2.517 22.375 1.00 88.19 137 GLY A C 1
ATOM 969 O O . GLY A 1 137 ? -17.179 -3.258 21.983 1.00 88.19 137 GLY A O 1
ATOM 970 N N . TYR A 1 138 ? -15.495 -1.873 21.516 1.00 91.12 138 TYR A N 1
ATOM 971 C CA . TYR A 1 138 ? -15.566 -2.011 20.058 1.00 91.12 138 TYR A CA 1
ATOM 972 C C . TYR A 1 138 ? -14.292 -2.659 19.505 1.00 91.12 138 TYR A C 1
ATOM 974 O O . TYR A 1 138 ? -13.182 -2.346 19.942 1.00 91.12 138 TYR A O 1
ATOM 982 N N . VAL A 1 139 ? -14.444 -3.525 18.498 1.00 91.94 139 VAL A N 1
ATOM 983 C CA . VAL A 1 139 ? -13.355 -3.862 17.572 1.00 91.94 139 VAL A CA 1
ATOM 984 C C . VAL A 1 139 ? -13.299 -2.767 16.521 1.00 91.94 139 VAL A C 1
ATOM 986 O O . VAL A 1 139 ? -14.229 -2.599 15.730 1.00 91.94 139 VAL A O 1
ATOM 989 N N . TYR A 1 140 ? -12.192 -2.042 16.506 1.00 89.06 140 TYR A N 1
ATOM 990 C CA . TYR A 1 140 ? -11.837 -1.123 15.445 1.00 89.06 140 TYR A CA 1
ATOM 991 C C . TYR A 1 140 ? -10.998 -1.858 14.400 1.00 89.06 140 TYR A C 1
ATOM 993 O O . TYR A 1 140 ? -10.027 -2.522 14.752 1.00 89.06 140 TYR A O 1
ATOM 1001 N N . THR A 1 141 ? -11.349 -1.729 13.123 1.00 89.38 141 THR A N 1
ATOM 1002 C CA . THR A 1 141 ? -10.654 -2.363 11.993 1.00 89.38 141 THR A CA 1
ATOM 1003 C C . THR A 1 141 ? -10.191 -1.300 11.009 1.00 89.38 141 THR A C 1
ATOM 1005 O O . THR A 1 141 ? -10.981 -0.465 10.564 1.00 89.38 141 THR A O 1
ATOM 1008 N N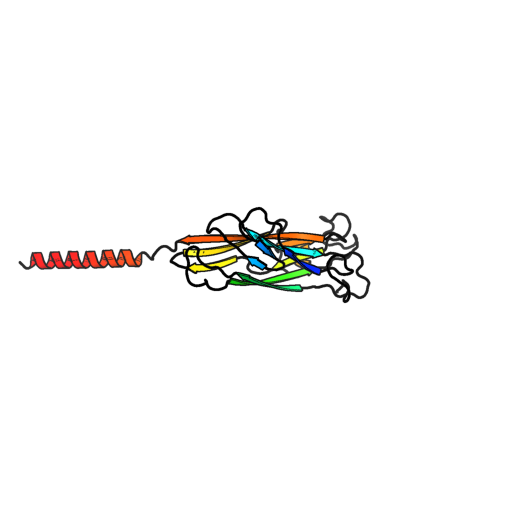 . PHE A 1 142 ? -8.911 -1.349 10.658 1.00 86.00 142 PHE A N 1
ATOM 1009 C CA . PHE A 1 142 ? -8.298 -0.531 9.622 1.00 86.00 142 PHE A CA 1
ATOM 1010 C C . PHE A 1 142 ? -8.455 -1.221 8.263 1.00 86.00 142 PHE A C 1
ATOM 1012 O O . PHE A 1 142 ? -7.910 -2.305 8.054 1.00 86.00 142 PHE A O 1
ATOM 1019 N N . ASP A 1 143 ? -9.187 -0.591 7.343 1.00 85.44 143 ASP A N 1
ATOM 1020 C CA . ASP A 1 143 ? -9.211 -0.987 5.933 1.00 85.44 143 ASP A CA 1
ATOM 1021 C C . ASP A 1 143 ? -8.247 -0.081 5.153 1.00 85.44 143 ASP A C 1
ATOM 1023 O O . ASP A 1 143 ? -8.420 1.139 5.169 1.00 85.44 143 ASP A O 1
ATOM 1027 N N . PHE A 1 144 ? -7.307 -0.659 4.405 1.00 83.06 144 PHE A N 1
ATOM 1028 C CA . PHE A 1 144 ? -6.402 0.057 3.499 1.00 83.06 144 PHE A CA 1
ATOM 1029 C C . PHE A 1 144 ? -6.634 -0.384 2.051 1.00 83.06 144 PHE A C 1
ATOM 1031 O O . PHE A 1 144 ? -6.892 -1.558 1.780 1.00 83.06 144 PHE A O 1
ATOM 1038 N N . THR A 1 145 ? -6.556 0.551 1.110 1.00 83.31 145 THR A N 1
ATOM 1039 C CA . THR A 1 145 ? -6.790 0.301 -0.318 1.00 83.31 145 THR A CA 1
ATOM 1040 C C . THR A 1 145 ? -6.039 1.314 -1.181 1.00 83.31 145 THR A C 1
ATOM 1042 O O . THR A 1 145 ? -5.530 2.307 -0.665 1.00 83.31 145 THR A O 1
ATOM 1045 N N . ALA A 1 146 ? -5.983 1.096 -2.494 1.00 83.19 146 ALA A N 1
ATOM 1046 C CA . ALA A 1 146 ? -5.446 2.065 -3.442 1.00 83.19 146 ALA A CA 1
ATOM 1047 C C . ALA A 1 146 ? -6.124 1.982 -4.813 1.00 83.19 146 ALA A C 1
ATOM 1049 O O . ALA A 1 146 ? -6.564 0.921 -5.256 1.00 83.19 146 ALA A O 1
ATOM 1050 N N . SER A 1 147 ? -6.191 3.117 -5.510 1.00 78.88 147 SER A N 1
ATOM 1051 C CA . SER A 1 147 ? -6.726 3.187 -6.874 1.00 78.88 147 SER A CA 1
ATOM 1052 C C . SER A 1 147 ? -5.713 2.664 -7.896 1.00 78.88 147 SER A C 1
ATOM 1054 O O . SER A 1 147 ? -4.548 3.063 -7.863 1.00 78.88 147 SER A O 1
ATOM 1056 N N . GLY A 1 148 ? -6.155 1.819 -8.832 1.00 75.88 148 GLY A N 1
ATOM 1057 C CA . GLY A 1 148 ? -5.277 1.205 -9.842 1.00 75.88 148 GLY A CA 1
ATOM 1058 C C . GLY A 1 148 ? -4.456 0.015 -9.329 1.00 75.88 148 GLY A C 1
ATOM 1059 O O . GLY A 1 148 ? -3.711 -0.591 -10.089 1.00 75.88 148 GLY A O 1
ATOM 1060 N N . PHE A 1 149 ? -4.625 -0.343 -8.056 1.00 79.31 149 PHE A N 1
ATOM 1061 C CA . PHE A 1 149 ? -4.001 -1.496 -7.421 1.00 79.31 149 PHE A CA 1
ATOM 1062 C C . PHE A 1 149 ? -4.934 -2.709 -7.551 1.00 79.31 149 PHE A C 1
ATOM 1064 O O . PHE A 1 149 ? -6.099 -2.632 -7.158 1.00 79.31 149 PHE A O 1
ATOM 1071 N N . GLY A 1 150 ? -4.466 -3.818 -8.126 1.00 84.06 150 GLY A N 1
ATOM 1072 C CA . GLY A 1 150 ? -5.339 -4.941 -8.479 1.00 84.06 150 GLY A CA 1
ATOM 1073 C C . GLY A 1 150 ? -4.632 -6.287 -8.573 1.00 84.06 150 GLY A C 1
ATOM 1074 O O . GLY A 1 150 ? -3.416 -6.386 -8.435 1.00 84.06 150 GLY A O 1
ATOM 1075 N N . THR A 1 151 ? -5.411 -7.348 -8.784 1.00 89.25 151 THR A N 1
ATOM 1076 C CA . THR A 1 151 ? -4.873 -8.700 -8.974 1.00 89.25 151 THR A CA 1
ATOM 1077 C C . THR A 1 151 ? -4.119 -8.787 -10.296 1.00 89.25 151 THR A C 1
ATOM 1079 O O . THR A 1 151 ? -4.695 -8.552 -11.358 1.00 89.25 151 THR A O 1
ATOM 1082 N N . LEU A 1 152 ? -2.844 -9.159 -10.228 1.00 87.94 152 LEU A N 1
ATOM 1083 C CA . LEU A 1 152 ? -1.990 -9.338 -11.397 1.00 87.94 152 LEU A CA 1
ATOM 1084 C C . LEU A 1 152 ? -2.198 -10.707 -12.060 1.00 87.94 152 LEU A C 1
ATOM 1086 O O . LEU A 1 152 ? -2.711 -11.659 -11.461 1.00 87.94 152 LEU A O 1
ATOM 1090 N N . LEU A 1 153 ? -1.758 -10.824 -13.313 1.00 87.38 153 LEU A N 1
ATOM 1091 C CA . LEU A 1 153 ? -1.768 -12.083 -14.052 1.00 87.38 153 LEU A CA 1
ATOM 1092 C C . LEU A 1 153 ? -0.860 -13.126 -13.371 1.00 87.38 153 LEU A C 1
ATOM 1094 O O . LEU A 1 153 ? 0.206 -12.775 -12.860 1.00 87.38 153 LEU A O 1
ATOM 1098 N N . PRO A 1 154 ? -1.182 -14.434 -13.444 1.00 89.19 154 PRO A N 1
ATOM 1099 C CA . PRO A 1 154 ? -0.342 -15.486 -12.866 1.00 89.19 154 PRO A CA 1
ATOM 1100 C C . PRO A 1 154 ? 1.125 -15.450 -13.328 1.00 89.19 154 PRO A C 1
ATOM 1102 O O . PRO A 1 154 ? 2.018 -15.723 -12.531 1.00 89.19 154 PRO A O 1
ATOM 1105 N N . ALA A 1 155 ? 1.384 -15.063 -14.584 1.00 85.56 155 ALA A N 1
ATOM 1106 C CA . ALA A 1 155 ? 2.738 -14.900 -15.117 1.00 85.56 155 ALA A CA 1
ATOM 1107 C C . ALA A 1 155 ? 3.509 -13.742 -14.451 1.00 85.56 155 ALA A C 1
ATOM 1109 O O . ALA A 1 155 ? 4.693 -13.887 -14.158 1.00 85.56 155 ALA A O 1
ATOM 1110 N N . GLN A 1 156 ? 2.835 -12.627 -14.149 1.00 87.12 156 GLN A N 1
ATOM 1111 C CA . GLN A 1 156 ? 3.426 -11.477 -13.452 1.00 87.12 156 GLN A CA 1
ATOM 1112 C C . GLN A 1 156 ? 3.782 -11.843 -12.005 1.00 87.12 156 GLN A C 1
ATOM 1114 O O . GLN A 1 156 ? 4.892 -11.579 -11.546 1.00 87.12 156 GLN A O 1
ATOM 1119 N N . CYS A 1 157 ? 2.880 -12.547 -11.315 1.00 89.75 157 CYS A N 1
ATOM 1120 C CA . CYS A 1 157 ? 3.140 -13.078 -9.976 1.00 89.75 157 CYS A CA 1
ATOM 1121 C C . CYS A 1 157 ? 4.326 -14.056 -9.954 1.00 89.75 157 CYS A C 1
ATOM 1123 O O . CYS A 1 157 ? 5.202 -13.949 -9.095 1.00 89.75 157 CYS A O 1
ATOM 1125 N N . ALA A 1 158 ? 4.398 -14.965 -10.933 1.00 89.12 158 ALA A N 1
ATOM 1126 C CA . ALA A 1 158 ? 5.493 -15.925 -11.049 1.00 89.12 158 ALA A CA 1
ATOM 1127 C C . ALA A 1 158 ? 6.856 -15.242 -11.263 1.00 89.12 158 ALA A C 1
ATOM 1129 O O . ALA A 1 158 ? 7.840 -15.647 -10.645 1.00 89.12 158 ALA A O 1
ATOM 1130 N N . LEU A 1 159 ? 6.915 -14.179 -12.075 1.00 86.00 159 LEU A N 1
ATOM 1131 C CA . LEU A 1 159 ? 8.126 -13.370 -12.260 1.00 86.00 159 LEU A CA 1
ATOM 1132 C C . LEU A 1 159 ? 8.591 -12.685 -10.966 1.00 86.00 159 LEU A C 1
ATOM 1134 O O . LEU A 1 159 ? 9.790 -12.626 -10.700 1.00 86.00 159 LEU A O 1
ATOM 1138 N N . ALA A 1 160 ? 7.653 -12.219 -10.138 1.00 87.56 160 ALA A N 1
ATOM 1139 C CA . ALA A 1 160 ? 7.945 -11.643 -8.824 1.00 87.56 160 ALA A CA 1
ATOM 1140 C C . ALA A 1 160 ? 8.278 -12.697 -7.747 1.00 87.56 160 ALA A C 1
ATOM 1142 O O . ALA A 1 160 ? 8.600 -12.344 -6.609 1.00 87.56 160 ALA A O 1
ATOM 1143 N N . GLY A 1 161 ? 8.227 -13.990 -8.089 1.00 88.75 161 GLY A N 1
ATOM 1144 C CA . GLY A 1 161 ? 8.499 -15.094 -7.171 1.00 88.75 161 GLY A CA 1
ATOM 1145 C C . GLY A 1 161 ? 7.405 -15.308 -6.123 1.00 88.75 161 GLY A C 1
ATOM 1146 O O . GLY A 1 161 ? 7.699 -15.809 -5.038 1.00 88.75 161 GLY A O 1
ATOM 1147 N N . VAL A 1 162 ? 6.161 -14.918 -6.421 1.00 90.00 162 VAL A N 1
ATOM 1148 C CA . VAL A 1 162 ? 5.001 -15.061 -5.526 1.00 90.00 162 VAL A CA 1
ATOM 1149 C C . VAL A 1 162 ? 3.894 -15.911 -6.159 1.00 90.00 162 VAL A C 1
ATOM 1151 O O . VAL A 1 162 ? 3.866 -16.147 -7.367 1.00 90.00 162 VAL A O 1
ATOM 1154 N N . ALA A 1 163 ? 2.965 -16.393 -5.332 1.00 91.25 163 ALA A N 1
ATOM 1155 C CA . ALA A 1 163 ? 1.827 -17.181 -5.797 1.00 91.25 163 ALA A CA 1
ATOM 1156 C C . ALA A 1 163 ? 0.877 -16.364 -6.695 1.00 91.25 163 ALA A C 1
ATOM 1158 O O . ALA A 1 163 ? 0.761 -15.143 -6.567 1.00 91.25 163 ALA A O 1
ATOM 1159 N N . ALA A 1 164 ? 0.165 -17.054 -7.592 1.00 91.81 164 ALA A N 1
ATOM 1160 C CA . ALA A 1 164 ? -0.884 -16.449 -8.410 1.00 91.81 164 ALA A CA 1
ATOM 1161 C C . ALA A 1 164 ? -1.992 -15.835 -7.532 1.00 91.81 164 ALA A C 1
ATOM 1163 O O . ALA A 1 164 ? -2.322 -16.374 -6.476 1.00 91.81 164 ALA A O 1
ATOM 1164 N N . GLY A 1 165 ? -2.568 -14.717 -7.981 1.00 89.44 165 GLY A N 1
ATOM 1165 C CA . GLY A 1 165 ? -3.471 -13.901 -7.161 1.00 89.44 165 GLY A CA 1
ATOM 1166 C C . GLY A 1 165 ? -2.765 -12.795 -6.365 1.00 89.44 165 GLY A C 1
ATOM 1167 O O . GLY A 1 165 ? -3.399 -12.151 -5.534 1.00 89.44 165 GLY A O 1
ATOM 1168 N N . CYS A 1 166 ? -1.471 -12.564 -6.611 1.00 91.38 166 CYS A N 1
ATOM 1169 C CA . CYS A 1 166 ? -0.738 -11.432 -6.056 1.00 91.38 166 CYS A CA 1
ATOM 1170 C C . CYS A 1 166 ? -1.340 -10.083 -6.487 1.00 91.38 166 CYS A C 1
ATOM 1172 O O . CYS A 1 166 ? -1.961 -9.972 -7.549 1.00 91.38 166 CYS A O 1
ATOM 1174 N N . VAL A 1 167 ? -1.145 -9.055 -5.657 1.00 90.00 167 VAL A N 1
ATOM 1175 C CA . VAL A 1 167 ? -1.747 -7.730 -5.845 1.00 90.00 167 VAL A CA 1
ATOM 1176 C C . VAL A 1 167 ? -0.663 -6.702 -6.158 1.00 90.00 167 VAL A C 1
ATOM 1178 O O . VAL A 1 167 ? 0.404 -6.702 -5.539 1.00 90.00 167 VAL A O 1
ATOM 1181 N N . GLY A 1 168 ? -0.929 -5.831 -7.124 1.00 89.81 168 GLY A N 1
ATOM 1182 C CA . GLY A 1 168 ? 0.065 -4.917 -7.657 1.00 89.81 168 GLY A CA 1
ATOM 1183 C C . GLY A 1 168 ? -0.450 -4.048 -8.797 1.00 89.81 168 GLY A C 1
ATOM 1184 O O . GLY A 1 168 ? -1.656 -3.867 -8.967 1.00 89.81 168 GLY A O 1
ATOM 1185 N N . PHE A 1 169 ? 0.488 -3.542 -9.590 1.00 88.06 169 PHE A N 1
ATOM 1186 C CA . PHE A 1 169 ? 0.242 -2.894 -10.878 1.00 88.06 169 PHE A CA 1
ATOM 1187 C C . PHE A 1 169 ? 1.420 -3.159 -11.825 1.00 88.06 169 PHE A C 1
ATOM 1189 O O . PHE A 1 169 ? 2.469 -3.654 -11.402 1.00 88.06 169 PHE A O 1
ATOM 1196 N N . THR A 1 170 ? 1.255 -2.817 -13.101 1.00 87.56 170 THR A N 1
ATOM 1197 C CA . THR A 1 170 ? 2.361 -2.758 -14.060 1.00 87.56 170 THR A CA 1
ATOM 1198 C C . THR A 1 170 ? 2.612 -1.336 -14.544 1.00 87.56 170 THR A C 1
ATOM 1200 O O . THR A 1 170 ? 1.712 -0.495 -14.551 1.00 87.56 170 THR A O 1
ATOM 1203 N N . THR A 1 171 ? 3.854 -1.059 -14.923 1.00 86.31 171 THR A N 1
ATOM 1204 C CA . THR A 1 171 ? 4.327 0.261 -15.343 1.00 86.31 171 THR A CA 1
ATOM 1205 C C . THR A 1 171 ? 4.955 0.152 -16.730 1.00 86.31 171 THR A C 1
ATOM 1207 O O . THR A 1 171 ? 5.980 -0.513 -16.857 1.00 86.31 171 THR A O 1
ATOM 1210 N N . PRO A 1 172 ? 4.353 0.746 -17.775 1.00 85.12 172 PRO A N 1
ATOM 1211 C CA . PRO A 1 172 ? 4.927 0.721 -19.116 1.00 85.12 172 PRO A CA 1
ATOM 1212 C C . PRO A 1 172 ? 6.291 1.410 -19.179 1.00 85.12 172 PRO A C 1
ATOM 1214 O O . PRO A 1 172 ? 6.513 2.414 -18.503 1.00 85.12 172 PRO A O 1
ATOM 1217 N N . GLU A 1 173 ? 7.159 0.925 -20.064 1.00 79.81 173 GLU A N 1
ATOM 1218 C CA . GLU A 1 173 ? 8.505 1.473 -20.240 1.00 79.81 173 GLU A CA 1
ATOM 1219 C C . GLU A 1 173 ? 8.548 2.991 -20.439 1.00 79.81 173 GLU A C 1
ATOM 1221 O O . GLU A 1 173 ? 7.874 3.555 -21.311 1.00 79.81 173 GLU A O 1
ATOM 1226 N N . SER A 1 174 ? 9.447 3.654 -19.707 1.00 79.50 174 SER A N 1
ATOM 1227 C CA . SER A 1 174 ? 9.617 5.118 -19.689 1.00 79.50 174 SER A CA 1
ATOM 1228 C C . SER A 1 174 ? 8.384 5.920 -19.239 1.00 79.50 174 SER A C 1
ATOM 1230 O O . SER A 1 174 ? 8.265 7.100 -19.579 1.00 79.50 174 SER A O 1
ATOM 1232 N N . GLN A 1 175 ? 7.470 5.310 -18.483 1.00 85.38 175 GLN A N 1
ATOM 1233 C CA . GLN A 1 175 ? 6.336 5.993 -17.860 1.00 85.38 175 GLN A CA 1
ATOM 1234 C C . GLN A 1 175 ? 6.391 5.855 -16.341 1.00 85.38 175 GLN A C 1
ATOM 1236 O O . GLN A 1 175 ? 6.640 4.776 -15.819 1.00 85.38 175 GLN A O 1
ATOM 1241 N N . ASP A 1 176 ? 6.067 6.924 -15.622 1.00 85.75 176 ASP A N 1
ATOM 1242 C CA . ASP A 1 176 ? 5.881 6.852 -14.174 1.00 85.75 176 ASP A CA 1
ATOM 1243 C C . ASP A 1 176 ? 4.443 6.413 -13.856 1.00 85.75 176 ASP A C 1
ATOM 1245 O O . ASP A 1 176 ? 3.483 6.947 -14.419 1.00 85.75 176 ASP A O 1
ATOM 1249 N N . TYR A 1 177 ? 4.263 5.485 -12.913 1.00 85.94 177 TYR A N 1
ATOM 1250 C CA . TYR A 1 177 ? 2.937 5.083 -12.434 1.00 85.94 177 TYR A CA 1
ATOM 1251 C C . TYR A 1 177 ? 2.743 5.459 -10.968 1.00 85.94 177 TYR A C 1
ATOM 1253 O O . TYR A 1 177 ? 3.455 4.965 -10.096 1.00 85.94 177 TYR A O 1
ATOM 1261 N N . THR A 1 178 ? 1.755 6.312 -10.685 1.00 86.62 178 THR A N 1
ATOM 1262 C CA . THR A 1 178 ? 1.414 6.728 -9.316 1.00 86.62 178 THR A CA 1
ATOM 1263 C C . THR A 1 178 ? 0.083 6.135 -8.874 1.00 86.62 178 THR A C 1
ATOM 1265 O O . THR A 1 178 ? -0.948 6.366 -9.502 1.00 86.62 178 THR A O 1
ATOM 1268 N N . THR A 1 179 ? 0.094 5.434 -7.743 1.00 85.88 179 THR A N 1
ATOM 1269 C CA . THR A 1 179 ? -1.103 4.937 -7.060 1.00 85.88 179 THR A CA 1
ATOM 1270 C C . THR A 1 179 ? -1.308 5.701 -5.747 1.00 85.88 179 THR A C 1
ATOM 1272 O O . THR A 1 179 ? -0.360 5.936 -4.996 1.00 85.88 179 THR A O 1
ATOM 1275 N N . ASN A 1 180 ? -2.542 6.135 -5.476 1.00 86.31 180 ASN A N 1
ATOM 1276 C CA . ASN A 1 180 ? -2.895 6.845 -4.245 1.00 86.31 180 ASN A CA 1
ATOM 1277 C C . ASN A 1 180 ? -3.500 5.845 -3.258 1.00 86.31 180 ASN A C 1
ATOM 1279 O O . ASN A 1 180 ? -4.576 5.299 -3.529 1.00 86.31 180 ASN A O 1
ATOM 1283 N N . PHE A 1 181 ? -2.832 5.627 -2.123 1.00 84.25 181 PHE A N 1
ATOM 1284 C CA . PHE A 1 181 ? -3.392 4.835 -1.036 1.00 84.25 181 PHE A CA 1
ATOM 1285 C C . PHE A 1 181 ? -4.387 5.656 -0.222 1.00 84.25 181 PHE A C 1
ATOM 1287 O O . PHE A 1 181 ? -4.287 6.879 -0.098 1.00 84.25 181 PHE A O 1
ATOM 1294 N N . GLN A 1 182 ? -5.366 4.950 0.326 1.00 86.12 182 GLN A N 1
ATOM 1295 C CA . GLN A 1 182 ? -6.449 5.481 1.133 1.00 86.12 182 GLN A CA 1
ATOM 1296 C C . GLN A 1 182 ? -6.762 4.496 2.255 1.00 86.12 182 GLN A C 1
ATOM 1298 O O . GLN A 1 182 ? -6.555 3.287 2.114 1.00 86.12 182 GLN A O 1
ATOM 1303 N N . PHE A 1 183 ? -7.304 4.998 3.358 1.00 85.62 183 PHE A N 1
ATOM 1304 C CA . PHE A 1 183 ? -7.679 4.172 4.496 1.00 85.62 183 PHE A CA 1
ATOM 1305 C C . PHE A 1 183 ? -9.005 4.600 5.109 1.00 85.62 183 PHE A C 1
ATOM 1307 O O . PHE A 1 183 ? -9.441 5.733 4.944 1.00 85.62 183 PHE A O 1
ATOM 1314 N N . ARG A 1 184 ? -9.649 3.703 5.852 1.00 87.62 184 ARG A N 1
ATOM 1315 C CA . ARG A 1 184 ? -10.731 4.079 6.768 1.00 87.62 184 ARG A CA 1
ATOM 1316 C C . ARG A 1 184 ? -10.670 3.261 8.041 1.00 87.62 184 ARG A C 1
ATOM 1318 O O . ARG A 1 184 ? -10.156 2.143 8.060 1.00 87.62 184 ARG A O 1
ATOM 1325 N N . LEU A 1 185 ? -11.282 3.810 9.080 1.00 89.00 185 LEU A N 1
ATOM 1326 C CA . LEU A 1 185 ? -11.479 3.130 10.347 1.00 89.00 185 LEU A CA 1
ATOM 1327 C C . LEU A 1 185 ? -12.937 2.683 10.464 1.00 89.00 185 LEU A C 1
ATOM 1329 O O . LEU A 1 185 ? -13.850 3.506 10.416 1.00 89.00 185 LEU A O 1
ATOM 1333 N N . ARG A 1 186 ? -13.163 1.383 10.636 1.00 91.88 186 ARG A N 1
ATOM 1334 C CA . ARG A 1 186 ? -14.470 0.803 10.966 1.00 91.88 186 ARG A CA 1
ATOM 1335 C C . ARG A 1 186 ? -14.525 0.461 12.446 1.00 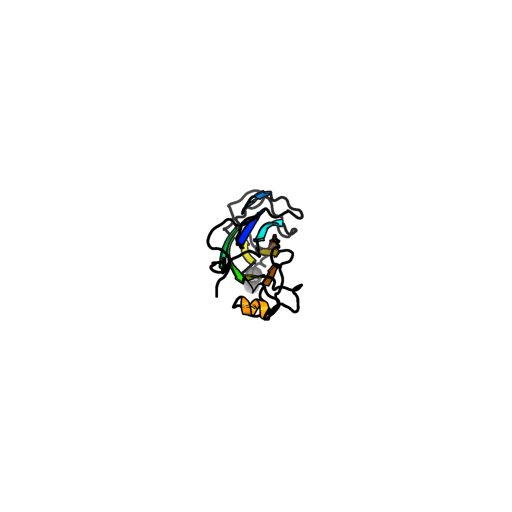91.88 186 ARG A C 1
ATOM 1337 O O . ARG A 1 186 ? -13.502 0.079 12.996 1.00 91.88 186 ARG A O 1
ATOM 1344 N N . ALA A 1 187 ? -15.697 0.538 13.065 1.00 92.81 187 ALA A N 1
ATOM 1345 C CA . ALA A 1 187 ? -15.927 0.064 14.427 1.00 92.81 187 ALA A CA 1
ATOM 1346 C C . ALA A 1 187 ? -17.157 -0.843 14.478 1.00 92.81 187 ALA A C 1
ATOM 1348 O O . ALA A 1 187 ? -18.236 -0.455 14.023 1.00 92.81 187 ALA A O 1
ATOM 1349 N N . THR A 1 188 ? -16.987 -2.027 15.062 1.00 94.00 188 THR A N 1
ATOM 1350 C CA . THR A 1 188 ? -18.052 -2.989 15.359 1.00 94.00 188 THR A CA 1
ATOM 1351 C C . THR A 1 188 ? -18.094 -3.241 16.858 1.00 94.00 188 THR A C 1
ATOM 1353 O O . THR A 1 188 ? -17.074 -3.604 17.444 1.00 94.00 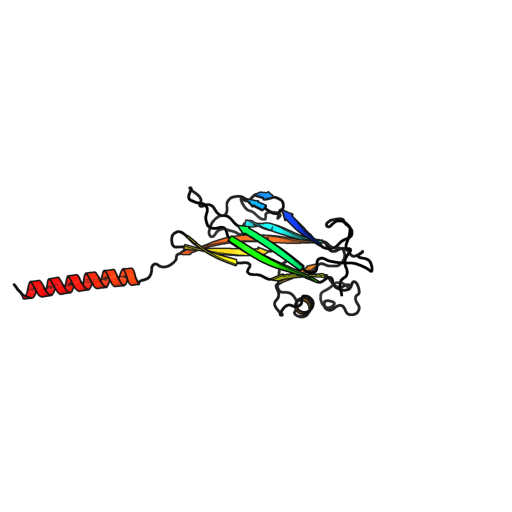188 THR A O 1
ATOM 1356 N N . GLU A 1 189 ? -19.259 -3.052 17.470 1.00 92.56 189 GLU A N 1
ATOM 1357 C CA . GLU A 1 189 ? -19.486 -3.327 18.891 1.00 92.56 189 GLU A CA 1
ATOM 1358 C C . GLU A 1 189 ? -19.198 -4.803 19.203 1.00 92.56 189 GLU A C 1
ATOM 1360 O O . GLU A 1 189 ? -19.594 -5.695 18.449 1.00 92.56 189 GLU A O 1
ATOM 1365 N N . VAL A 1 190 ? -18.486 -5.063 20.299 1.00 91.25 190 VAL A N 1
ATOM 1366 C CA . VAL A 1 190 ? -18.282 -6.409 20.839 1.00 91.25 190 VAL A CA 1
ATOM 1367 C C . VAL A 1 190 ? -19.503 -6.740 21.688 1.00 91.25 190 VAL A C 1
ATOM 1369 O O . VAL A 1 190 ? -19.693 -6.102 22.722 1.00 91.25 190 VAL A O 1
ATOM 1372 N N . PRO A 1 191 ? -20.323 -7.740 21.316 1.00 85.88 191 PRO A N 1
ATOM 1373 C CA . PRO A 1 191 ? -21.455 -8.124 22.143 1.00 85.88 191 PRO A CA 1
ATOM 1374 C C . PRO A 1 191 ? -20.957 -8.572 23.517 1.00 85.88 191 PRO A C 1
ATOM 1376 O O . PRO A 1 191 ? -20.135 -9.491 23.606 1.00 85.88 191 PRO A O 1
ATOM 1379 N N . GLU A 1 192 ? -21.462 -7.951 24.585 1.00 79.81 192 GLU A N 1
ATOM 1380 C CA . GLU A 1 192 ? -21.184 -8.426 25.939 1.00 79.81 192 GLU A CA 1
ATOM 1381 C C . GLU A 1 192 ? -21.565 -9.911 26.044 1.00 79.81 192 GLU A C 1
ATOM 1383 O O . GLU A 1 192 ? -22.635 -10.321 25.570 1.00 79.81 192 GLU A O 1
ATOM 1388 N N . PRO A 1 193 ? -20.712 -10.759 26.643 1.00 72.69 193 PRO A N 1
ATOM 1389 C CA . PRO A 1 193 ? -20.980 -12.182 26.672 1.00 72.69 193 PRO A CA 1
ATOM 1390 C C . PRO A 1 193 ? -22.260 -12.448 27.470 1.00 72.69 193 PRO A C 1
ATOM 1392 O O . PRO A 1 193 ? -22.391 -12.075 28.639 1.00 72.69 193 PRO A O 1
ATOM 1395 N N . ALA A 1 194 ? -23.194 -13.178 26.851 1.00 73.75 194 ALA A N 1
ATOM 1396 C CA . ALA A 1 194 ? -24.496 -13.536 27.427 1.00 73.75 194 ALA A CA 1
ATOM 1397 C C . ALA A 1 194 ? -24.409 -14.294 28.772 1.00 73.75 194 ALA A C 1
ATOM 1399 O O . ALA A 1 194 ? -25.423 -14.494 29.441 1.00 73.75 194 ALA A O 1
ATOM 1400 N N . SER A 1 195 ? -23.205 -14.685 29.203 1.00 74.88 195 SER A N 1
ATOM 1401 C CA . SER A 1 195 ? -22.905 -15.158 30.553 1.00 74.88 195 SER A CA 1
ATOM 1402 C C . SER A 1 195 ? -23.293 -14.161 31.651 1.00 74.88 195 SER A C 1
ATOM 1404 O O . SER A 1 195 ? -23.728 -14.617 32.703 1.00 74.88 195 SER A O 1
ATOM 1406 N N . ILE A 1 196 ? -23.221 -12.839 31.434 1.00 78.06 196 ILE A N 1
ATOM 1407 C CA . ILE A 1 196 ? -23.677 -11.846 32.430 1.00 78.06 196 ILE A CA 1
ATOM 1408 C C . ILE A 1 196 ? -25.202 -11.916 32.592 1.00 78.06 196 ILE A C 1
ATOM 1410 O O . ILE A 1 196 ? -25.708 -12.012 33.713 1.00 78.06 196 ILE A O 1
ATOM 1414 N N . ALA A 1 197 ? -25.941 -11.965 31.480 1.00 78.19 197 ALA A N 1
ATOM 1415 C CA . ALA A 1 197 ? -27.392 -12.140 31.495 1.00 78.19 197 ALA A CA 1
ATOM 1416 C C . ALA A 1 197 ? -27.798 -13.487 32.126 1.00 78.19 197 ALA A C 1
ATOM 1418 O O . ALA A 1 197 ? -28.687 -13.529 32.977 1.00 78.19 197 ALA A O 1
ATOM 1419 N N . LEU A 1 198 ? -27.108 -14.581 31.782 1.00 81.38 198 LEU A N 1
ATOM 1420 C CA . LEU A 1 198 ? -27.330 -15.908 32.369 1.00 81.38 198 LEU A CA 1
ATOM 1421 C C . LEU A 1 198 ? -26.993 -15.959 33.866 1.00 81.38 198 LEU A C 1
ATOM 1423 O O . LEU A 1 198 ? -27.726 -16.591 34.625 1.00 81.38 198 LEU A O 1
ATOM 1427 N N . LEU A 1 199 ? -25.938 -15.273 34.315 1.00 86.50 199 LEU A N 1
ATOM 1428 C CA . LEU A 1 199 ? -25.588 -15.147 35.732 1.00 86.50 199 LEU A CA 1
ATOM 1429 C C . LEU A 1 199 ? -26.670 -14.369 36.494 1.00 86.50 199 LEU A C 1
ATOM 1431 O O . LEU A 1 199 ? -27.110 -14.814 37.555 1.00 86.50 199 LEU A O 1
ATOM 1435 N N . GLY A 1 200 ? -27.154 -13.258 35.931 1.00 84.50 200 GLY A N 1
ATOM 1436 C CA . GLY A 1 200 ? -28.265 -12.482 36.485 1.00 84.50 200 GLY A CA 1
ATOM 1437 C C . GLY A 1 200 ? -29.553 -13.304 36.602 1.00 84.50 200 GLY A C 1
ATOM 1438 O O . GLY A 1 200 ? -30.152 -13.369 37.676 1.00 84.50 200 GLY A O 1
ATOM 1439 N N . VAL A 1 201 ? -29.944 -14.007 35.535 1.00 87.44 201 VAL A N 1
ATOM 1440 C CA . VAL A 1 201 ? -31.111 -14.910 35.530 1.00 87.44 201 VAL A CA 1
ATOM 1441 C C . VAL A 1 201 ? -30.927 -16.072 36.513 1.00 87.44 201 VAL A C 1
ATOM 1443 O O . VAL A 1 201 ? -31.861 -16.402 37.245 1.00 87.44 201 VAL A O 1
ATOM 1446 N N . GLY A 1 202 ? -29.728 -16.653 36.603 1.00 90.25 202 GLY A N 1
ATOM 1447 C CA . GLY A 1 202 ? -29.400 -17.713 37.558 1.00 90.25 202 GLY A CA 1
ATOM 1448 C C . GLY A 1 202 ? -29.541 -17.259 39.014 1.00 90.25 202 GLY A C 1
ATOM 1449 O O . GLY A 1 202 ? -30.196 -17.933 39.813 1.00 90.25 202 GLY A O 1
ATOM 1450 N N . LEU A 1 203 ? -29.004 -16.083 39.353 1.00 90.38 203 LEU A N 1
ATOM 1451 C CA . LEU A 1 203 ? -29.124 -15.475 40.683 1.00 90.38 203 LEU A CA 1
ATOM 1452 C C . LEU A 1 203 ? -30.581 -15.128 41.036 1.00 90.38 203 LEU A C 1
ATOM 1454 O O . LEU A 1 203 ? -31.024 -15.398 42.156 1.00 90.38 203 LEU A O 1
ATOM 1458 N N . LEU A 1 204 ? -31.355 -14.599 40.082 1.00 90.56 204 LEU A N 1
ATOM 1459 C CA . LEU A 1 204 ? -32.790 -14.344 40.256 1.00 90.56 204 LEU A CA 1
ATOM 1460 C C . LEU A 1 204 ? -33.585 -15.647 40.457 1.00 90.56 204 LEU A C 1
ATOM 1462 O O . LEU A 1 204 ? -34.459 -15.705 41.327 1.00 90.56 204 LEU A O 1
ATOM 1466 N N . GLY A 1 205 ? -33.245 -16.713 39.727 1.00 90.94 205 GLY A N 1
ATOM 1467 C CA . GLY A 1 205 ? -33.813 -18.052 39.907 1.00 90.94 205 GLY A CA 1
ATOM 1468 C C . GLY A 1 205 ? -33.541 -18.621 41.303 1.00 90.94 205 GLY A C 1
ATOM 1469 O O . GLY A 1 205 ? -34.472 -19.037 41.998 1.00 90.94 205 GLY A O 1
ATOM 1470 N N . LEU A 1 206 ? -32.287 -18.554 41.763 1.00 90.00 206 LEU A N 1
ATOM 1471 C CA . LEU A 1 206 ? -31.871 -18.935 43.120 1.00 90.00 206 LEU A CA 1
ATOM 1472 C C . LEU A 1 206 ? -32.629 -18.150 44.206 1.00 90.00 206 LEU A C 1
ATOM 1474 O O . LEU A 1 206 ? -33.131 -18.744 45.166 1.00 90.00 206 LEU A O 1
ATOM 1478 N N . ALA A 1 207 ? -32.783 -16.833 44.042 1.00 88.44 207 ALA A N 1
ATOM 1479 C CA . ALA A 1 207 ? -33.558 -15.998 44.961 1.00 88.44 207 ALA A CA 1
ATOM 1480 C C . ALA A 1 207 ? -35.056 -16.371 44.976 1.00 88.44 207 ALA A C 1
ATOM 1482 O O . ALA A 1 207 ? -35.675 -16.420 46.045 1.00 88.44 207 ALA A O 1
ATOM 1483 N N . GLY A 1 208 ? -35.635 -16.687 43.813 1.00 89.31 208 GLY A N 1
ATOM 1484 C CA . GLY A 1 208 ? -37.014 -17.163 43.681 1.00 89.31 208 GLY A CA 1
ATOM 1485 C C . GL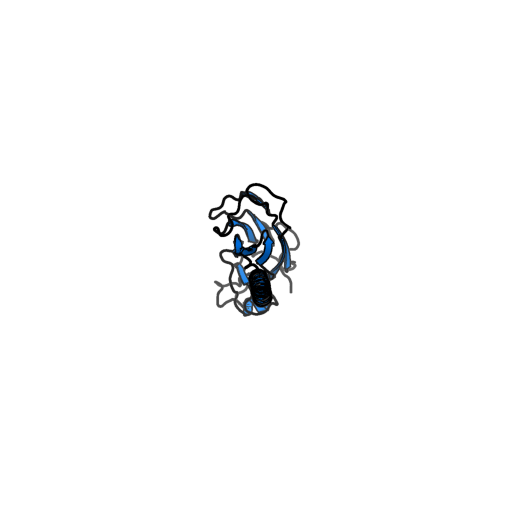Y A 1 208 ? -37.259 -18.505 44.381 1.00 89.31 208 GLY A C 1
ATOM 1486 O O . GLY A 1 208 ? -38.237 -18.648 45.121 1.00 89.31 208 GLY A O 1
ATOM 1487 N N . ILE A 1 209 ? -36.342 -19.464 44.219 1.00 89.75 209 ILE A N 1
ATOM 1488 C CA . ILE A 1 209 ? -36.386 -20.769 44.900 1.00 89.75 209 ILE A CA 1
ATOM 1489 C C . ILE A 1 209 ? -36.291 -20.583 46.421 1.00 89.75 209 ILE A C 1
ATOM 1491 O O . ILE A 1 209 ? -37.116 -21.128 47.160 1.00 89.75 209 ILE A O 1
ATOM 1495 N N . ARG A 1 210 ? -35.354 -19.752 46.901 1.00 85.00 210 ARG A N 1
ATOM 1496 C CA . ARG A 1 210 ? -35.170 -19.473 48.336 1.00 85.00 210 ARG A CA 1
ATOM 1497 C C . ARG A 1 210 ? -36.420 -18.854 48.976 1.00 85.00 210 ARG A C 1
ATOM 1499 O O . ARG A 1 210 ? -36.820 -19.284 50.057 1.00 85.00 210 ARG A O 1
ATOM 1506 N N . ARG A 1 211 ? -37.092 -17.917 48.292 1.00 81.50 211 ARG A N 1
ATOM 1507 C CA . ARG A 1 211 ? -38.373 -17.335 48.750 1.00 81.50 211 ARG A CA 1
ATOM 1508 C C . ARG A 1 211 ? -39.502 -18.371 48.830 1.00 81.50 211 ARG A C 1
ATOM 1510 O O . ARG A 1 211 ? -40.277 -18.337 49.783 1.00 81.50 211 ARG A O 1
ATOM 1517 N N . ARG A 1 212 ? -39.595 -19.304 47.871 1.00 79.94 212 ARG A N 1
ATOM 1518 C CA . ARG A 1 212 ? -40.582 -20.404 47.920 1.00 79.94 212 ARG A CA 1
ATOM 1519 C C . ARG A 1 212 ? -40.326 -21.348 49.098 1.00 79.94 212 ARG A C 1
ATOM 1521 O O . ARG A 1 212 ? -41.260 -21.670 49.823 1.00 79.94 212 ARG A O 1
ATOM 1528 N N . GLN A 1 213 ? -39.072 -21.730 49.342 1.00 78.88 213 GLN A N 1
ATOM 1529 C CA . GLN A 1 213 ? -38.721 -22.594 50.478 1.00 78.88 213 GLN A CA 1
ATOM 1530 C C . GLN A 1 213 ? -38.999 -21.946 51.844 1.00 78.88 213 GLN A C 1
ATOM 1532 O O . GLN A 1 213 ? -39.360 -22.653 52.779 1.00 78.88 213 GLN A O 1
ATOM 1537 N N . GLN A 1 214 ? -38.864 -20.621 51.966 1.00 74.31 214 GLN A N 1
ATOM 1538 C CA . GLN A 1 214 ? -39.225 -19.904 53.194 1.00 74.31 214 GLN A CA 1
ATOM 1539 C C . GLN A 1 214 ? -40.743 -19.841 53.415 1.00 74.31 214 GLN A C 1
ATOM 1541 O O . GLN A 1 214 ? -41.183 -20.029 54.544 1.00 74.31 214 GLN A O 1
ATOM 1546 N N . LYS A 1 215 ? -41.550 -19.652 52.359 1.00 69.06 215 LYS A N 1
ATOM 1547 C CA . LYS A 1 215 ? -43.022 -19.681 52.472 1.00 69.06 215 LYS A CA 1
ATOM 1548 C C . LYS A 1 215 ? -43.591 -21.050 52.854 1.00 69.06 215 LYS A C 1
ATOM 1550 O O . LYS A 1 215 ? -44.625 -21.085 53.496 1.00 69.06 215 LYS A O 1
ATOM 1555 N N . ASN A 1 216 ? -42.926 -22.149 52.498 1.00 65.19 216 ASN A N 1
ATOM 1556 C CA . ASN A 1 216 ? -43.370 -23.505 52.855 1.00 65.19 216 ASN A CA 1
ATOM 1557 C C . ASN A 1 216 ? -42.886 -23.968 54.251 1.00 65.19 216 ASN A C 1
ATOM 1559 O O . ASN A 1 216 ? -43.012 -25.147 54.577 1.00 65.19 216 ASN A O 1
ATOM 1563 N N . LYS A 1 217 ? -42.274 -23.078 55.046 1.00 57.19 217 LYS A N 1
ATOM 1564 C CA . LYS A 1 217 ? -41.796 -23.342 56.418 1.00 57.19 217 LYS A CA 1
ATOM 1565 C C . LYS A 1 217 ? -42.475 -22.468 57.486 1.00 57.19 217 LYS A C 1
ATOM 1567 O O . LYS A 1 217 ? -42.055 -22.516 58.640 1.00 57.19 217 LYS A O 1
ATOM 1572 N N . ALA A 1 218 ? -43.472 -21.679 57.091 1.00 50.41 218 ALA A N 1
ATOM 1573 C CA . ALA A 1 218 ? -44.327 -20.863 57.948 1.00 50.41 218 ALA A CA 1
ATOM 1574 C C . ALA A 1 218 ? -45.785 -21.310 57.770 1.00 50.41 218 ALA A C 1
ATOM 1576 O O . ALA A 1 218 ? -46.532 -21.204 58.762 1.00 50.41 218 ALA A O 1
#

Sequence (218 aa):
MDWGRDTGSVGAGTRSGLGVTTATATGGTTSVAVGNTAGNVVTNGAFEAANAYTHYNNNNIGRDSWTLRKTVIDASLTLTPAGGGGALPSFDTNYQISFVETPNTVAGCPTAATDAAVCSDIFVLSGLLGQSFLYEGYVYTFDFTASGFGTLLPAQCALAGVAAGCVGFTTPESQDYTTNFQFRLRATEVPEPASIALLGVGLLGLAGIRRRQQKNKA

pLDDT: mean 77.11, std 13.0, range [30.11, 94.0]

Foldseek 3Di:
DFWFAPDWDDDVIRGWDKAKAFFPWPDDQWDTGRQDIDGDADAVDDWTFHIKMKTQAAQRTDDDHHHPQKDKDWDWDWDADPPGDDIDDIDIWIKMKGKADFDQAQPPALCNVPDPRGHFIWIFIGTDQKDWDDDPQKIKIKHKDKPQKAQDAQSSCVSSVHGHRTITHTGDHRGMDMIIMIMHIYIDGHPDPCVVVVVVVVVVVVVVVVVVVVVVVD

Secondary structure (DSSP, 8-state):
---S-SSS-SSSSSS-EEEEEE---SS-S-EEETTEEES---TT--PEEEEEEEEE--S---SS-----EEEEEEEE----TT--PPPPPEEEEEEEEEE---SSSTT-TTTTTSSSSPPEEEEEES--EEEEEETTEEEEEEEEETT-EEPPHHHHHHTTS-TT-EEEEE-TT--EEEEEEEEEEEEE-PPPTHHHHHHHHHHHHHHHHHHHHHTT-